Protein 4MAA (pdb70)

Radius of gyration: 20.55 Å; Cα contacts (8 Å, |Δi|>4): 794; chains: 1; bounding box: 56×39×60 Å

Secondary structure (DSSP, 8-state):
-PPPPEEEEEEE---TTHHHHHHH--HHHHHHT-SEETTEEEEEEEEE-TT-HHHHHHHHHHHHHHH---BEEE-SSHHHHHHHHHHHHHHT-B------GGGGTTT--TT--B-S--HHHHHHT--HHHHH-TT--EEEEEEESSHHHHHHHHHHHHHHHHHT-EEEEEEEE-TT----HHHHHHHHHH--SEEEE---HHHHHHHHHHHHHHTGGG--EEESS--THHHHHHHHHHHHBT-EEEES--TT---HHHHHHHHHHHHHTSS---HHHHHHHHHHHHHHHHHHHHT---HHHHHH----EEEETTEEEEE-TTT-BEE--EEEEEEPPTT---TT--EEEEEEE-----GGGTT---

CATH classification: 3.40.50.2300 (+1 more: 3.40.50.2300)

Nearest PDB structures (foldseek):
  4maa-assembly1_A  TM=1.002E+00  e=5.547E-76  Pseudomonas protegens Pf-5
  3td9-assembly1_A-2  TM=8.609E-01  e=3.670E-22  Thermotoga maritima
  3ip9-assembly1_A  TM=8.480E-01  e=4.034E-21  Agrobacterium fabrum str. C58
  9jti-assembly1_A  TM=8.297E-01  e=1.672E-17  Escherichia coli
  3lop-assembly1_A  TM=7.868E-01  e=7.292E-16  Ralstonia pseudosolanacearum GMI1000

InterPro domains:
  IPR028081 Leucine-binding protein domain [PF13458] (37-367)
  IPR028082 Periplasmic binding protein-like I [SSF53822] (38-397)
  IPR051010 Branched-chain amino acid transport protein [PTHR30483] (2-365)

Foldseek 3Di:
DADAEDEAEEEFEQAPCVVLRVQLCLLVLLQVVPCDALRHGYHYDYQYCNLPLVSLLVSLVCCCVPVVDAHYEEHDEPSNVLSVQVVNLVVLGAYYAYADLCCLFQSDGLRYAYEFHHLLWLLVQLVVVCVVCVPFQEEEEEFEPDDRRVSNVVNNVVVCVVPVGDHQYYHYDHPPDQDCPVVLVVVVVSQGPEYEYSDEDPNVLSVLLVCVVVPVVVSAYEDSEYQAQVSLLVNDLSSFARHKYKYRADLPADEVVSVVQQVSCCVPPVDTRTNSSQRSSVRSNLQSVLCNVQVDNRSSSSSQSAQDWDQGRQYIWTQHRLRNYIFGKMFMWGFHHPVPDDSRPGIGTDGIDGDDDDSVPRNGGD

Sequence (366 aa):
FAAEPFTFYGLKSSGAFASYGKFADGSRLAVEQYPTLLGRPLHYKVIDTEGNAGKAVRRVQEAIAQDGARFFQGCTLSSSALAVAKEVGKVGGVFTPVGADEITGKDCNASTFRWSVPTYGAIRETVPLIKLLPEAKRWYTITPQYVFGEALLEGAKQVCAEHGIEHIGNSYHSLQEQEFSGYLTNAIAARPDVLVLLNFGSQSSNALRRQAVNFGIKERKVLLVWSAGLDQFQELGSDVLEGVYLGAQYWHQVDTPLNRELVKLTQAKYGINPTYPLAADYIGSKIILDTIAATGSFDGATVAKAQGLTYQGPTGEESIRAGDHQVIKDYYLLVGKAAATRDKDDLAEVLSAGRSFPDVSATGCAL

Organism: Pseudomonas fluorescens (strain ATCC BAA-477 / NRRL B-23932 / Pf-5) (NCBI:txid220664)

Structure (mmCIF, N/CA/C/O backbone):
data_4MAA
#
_entry.id   4MAA
#
_cell.length_a   55.236
_cell.length_b   65.031
_cell.length_c   59.962
_cell.angle_alpha   90.00
_cell.angle_beta   109.89
_cell.angle_gamma   90.00
#
_symmetry.space_group_name_H-M   'P 1 21 1'
#
loop_
_entity.id
_entity.type
_entity.pdbx_description
1 polymer 'Putative branched-chain amino acid ABC transporter, periplasmic amino acid-binding protein'
2 non-polymer 'CHLORIDE ION'
3 non-polymer GLYCEROL
4 water water
#
loop_
_atom_site.group_PDB
_atom_site.id
_atom_site.type_symbol
_atom_site.label_atom_id
_atom_site.label_alt_id
_atom_site.label_comp_id
_atom_site.label_asym_id
_atom_site.label_entity_id
_atom_site.label_seq_id
_atom_site.pdbx_PDB_ins_code
_atom_site.Cartn_x
_atom_site.Cartn_y
_atom_site.Cartn_z
_atom_site.occupancy
_atom_site.B_iso_or_equiv
_atom_site.auth_seq_id
_atom_site.auth_comp_id
_atom_site.auth_asym_id
_atom_site.auth_atom_id
_atom_site.pdbx_PDB_model_num
ATOM 1 N N . PHE A 1 30 ? 44.893 34.589 49.868 1.00 55.05 27 PHE A N 1
ATOM 2 C CA . PHE A 1 30 ? 45.172 34.170 48.496 1.00 56.07 27 PHE A CA 1
ATOM 3 C C . PHE A 1 30 ? 44.210 33.094 47.974 1.00 50.50 27 PHE A C 1
ATOM 4 O O . PHE A 1 30 ? 44.028 32.042 48.589 1.00 53.53 27 PHE A O 1
ATOM 12 N N . ALA A 1 31 ? 43.602 33.368 46.826 1.00 45.98 28 ALA A N 1
ATOM 13 C CA . ALA A 1 31 ? 42.574 32.496 46.284 1.00 44.27 28 ALA A CA 1
ATOM 14 C C . ALA A 1 31 ? 43.148 31.263 45.579 1.00 38.63 28 ALA A C 1
ATOM 15 O O . ALA A 1 31 ? 44.337 31.210 45.243 1.00 38.51 28 ALA A O 1
ATOM 17 N N . ALA A 1 32 ? 42.291 30.272 45.366 1.00 35.77 29 ALA A N 1
ATOM 18 C CA . ALA A 1 32 ? 42.673 29.076 44.631 1.00 34.46 29 ALA A CA 1
ATOM 19 C C . ALA A 1 32 ? 42.864 29.414 43.153 1.00 32.86 29 ALA A C 1
ATOM 20 O O . ALA A 1 32 ? 42.421 30.468 42.688 1.00 31.13 29 ALA A O 1
ATOM 22 N N . GLU A 1 33 ? 43.525 28.528 42.417 1.00 32.35 30 GLU A N 1
ATOM 23 C CA . GLU A 1 33 ? 43.719 28.737 40.989 1.00 33.44 30 GLU A CA 1
ATOM 24 C C . GLU A 1 33 ? 42.392 28.524 40.269 1.00 29.92 30 GLU A C 1
ATOM 25 O O . GLU A 1 33 ? 41.700 27.538 40.520 1.00 29.23 30 GLU A O 1
ATOM 31 N N . PRO A 1 34 ? 42.021 29.450 39.372 1.00 32.07 31 PRO A N 1
ATOM 32 C CA . PRO A 1 34 ? 40.739 29.232 38.698 1.00 27.96 31 PRO A CA 1
ATOM 33 C C . PRO A 1 34 ? 40.827 28.040 37.755 1.00 26.82 31 PRO A C 1
ATOM 34 O O . PRO A 1 34 ? 41.909 27.675 37.285 1.00 25.08 31 PRO A O 1
ATOM 38 N N . PHE A 1 35 ? 39.691 27.404 37.518 1.00 25.76 32 PHE A N 1
ATOM 39 C CA . PHE A 1 35 ? 39.600 26.408 36.471 1.00 24.95 32 PHE A CA 1
ATOM 40 C C . PHE A 1 35 ? 38.708 27.019 35.398 1.00 25.74 32 PHE A C 1
ATOM 41 O O . PHE A 1 35 ? 37.708 27.672 35.721 1.00 22.83 32 PHE A O 1
ATOM 49 N N . THR A 1 36 ? 39.068 26.834 34.129 1.00 24.49 33 THR A N 1
ATOM 50 C CA . THR A 1 36 ? 38.310 27.447 33.038 1.00 21.84 33 THR A CA 1
ATOM 51 C C . THR A 1 36 ? 37.635 26.403 32.145 1.00 22.34 33 THR A C 1
ATOM 52 O O . THR A 1 36 ? 38.263 25.428 31.729 1.00 20.69 33 THR A O 1
ATOM 56 N N . PHE A 1 37 ? 36.354 26.620 31.863 1.00 21.28 34 PHE A N 1
ATOM 57 C CA . PHE A 1 37 ? 35.589 25.779 30.952 1.00 20.51 34 PHE A CA 1
ATOM 58 C C . PHE A 1 37 ? 35.434 26.552 29.648 1.00 19.95 34 PHE A C 1
ATOM 59 O O . PHE A 1 37 ? 35.133 27.745 29.668 1.00 20.50 34 PHE A O 1
ATOM 67 N N . TYR A 1 38 ? 35.643 25.894 28.513 1.00 18.13 35 TYR A N 1
ATOM 68 C CA . TYR A 1 38 ? 35.647 26.616 27.243 1.00 20.28 35 TYR A CA 1
ATOM 69 C C . TYR A 1 38 ? 34.445 26.314 26.368 1.00 20.88 35 TYR A C 1
ATOM 70 O O . TYR A 1 38 ? 34.225 25.170 25.974 1.00 19.92 35 TYR A O 1
ATOM 79 N N . GLY A 1 39 ? 33.678 27.351 26.042 1.00 23.23 36 GLY A N 1
ATOM 80 C CA . GLY A 1 39 ? 32.587 27.199 25.095 1.00 19.10 36 GLY A CA 1
ATOM 81 C C . GLY A 1 39 ? 33.026 27.586 23.693 1.00 20.87 36 GLY A C 1
ATOM 82 O O . GLY A 1 39 ? 33.520 28.694 23.472 1.00 23.23 36 GLY A O 1
ATOM 83 N N . LEU A 1 40 ? 32.858 26.667 22.747 1.00 19.60 37 LEU A N 1
ATOM 84 C CA . LEU A 1 40 ? 33.173 26.919 21.349 1.00 20.40 37 LEU A CA 1
ATOM 85 C C . LEU A 1 40 ? 31.882 27.298 20.651 1.00 22.05 37 LEU A C 1
ATOM 86 O O . LEU A 1 40 ? 31.049 26.441 20.390 1.00 23.55 37 LEU A O 1
ATOM 91 N N . LYS A 1 41 ? 31.714 28.578 20.341 1.00 22.50 38 LYS A N 1
ATOM 92 C CA . LYS A 1 41 ? 30.431 29.057 19.839 1.00 20.62 38 LYS A CA 1
ATOM 93 C C . LYS A 1 41 ? 30.648 29.885 18.588 1.00 22.72 38 LYS A C 1
ATOM 94 O O . LYS A 1 41 ? 31.615 30.640 18.497 1.00 21.24 38 LYS A O 1
ATOM 100 N N . SER A 1 42 ? 29.742 29.763 17.627 1.00 22.98 39 SER A N 1
ATOM 101 C CA . SER A 1 42 ? 29.805 30.618 16.452 1.00 23.31 39 SER A CA 1
ATOM 102 C C . SER A 1 42 ? 29.168 31.974 16.776 1.00 24.47 39 SER A C 1
ATOM 103 O O . SER A 1 42 ? 28.012 32.226 16.429 1.00 24.90 39 SER A O 1
ATOM 114 N N . SER A 1 44 ? 30.131 35.033 15.762 1.00 28.22 41 SER A N 1
ATOM 115 C CA . SER A 1 44 ? 30.068 35.941 14.619 1.00 29.74 41 SER A CA 1
ATOM 116 C C . SER A 1 44 ? 29.916 35.161 13.321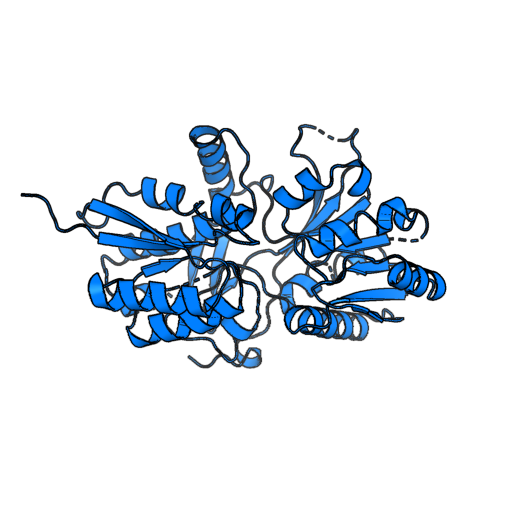 1.00 28.66 41 SER A C 1
ATOM 117 O O . SER A 1 44 ? 30.151 33.950 13.287 1.00 28.42 41 SER A O 1
ATOM 120 N N . GLY A 1 45 ? 29.513 35.843 12.252 1.00 28.79 42 GLY A N 1
ATOM 121 C CA . GLY A 1 45 ? 29.355 35.196 10.961 1.00 27.39 42 GLY A CA 1
ATOM 122 C C . GLY A 1 45 ? 27.922 34.770 10.707 1.00 30.08 42 GLY A C 1
ATOM 123 O O . GLY A 1 45 ? 27.003 35.258 11.360 1.00 29.89 42 GLY A O 1
ATOM 124 N N . ALA A 1 46 ? 27.735 33.826 9.790 1.00 27.07 43 ALA A N 1
ATOM 125 C CA . ALA A 1 46 ? 26.402 33.437 9.342 1.00 31.52 43 ALA A CA 1
ATOM 126 C C . ALA A 1 46 ? 25.602 32.694 10.408 1.00 33.71 43 ALA A C 1
ATOM 127 O O . ALA A 1 46 ? 24.382 32.572 10.301 1.00 30.54 43 ALA A O 1
ATOM 129 N N . PHE A 1 47 ? 26.282 32.185 11.430 1.00 30.71 44 PHE A N 1
ATOM 130 C CA . PHE A 1 47 ? 25.591 31.389 12.438 1.00 29.03 44 PHE A CA 1
ATOM 131 C C . PHE A 1 47 ? 25.588 32.077 13.786 1.00 28.05 44 PHE A C 1
ATOM 132 O O . PHE A 1 47 ? 25.550 31.420 14.832 1.00 26.79 44 PHE A O 1
ATOM 140 N N . ALA A 1 48 ? 25.614 33.408 13.755 1.00 27.04 45 ALA A N 1
ATOM 141 C CA . ALA A 1 48 ? 25.687 34.196 14.980 1.00 27.78 45 ALA A CA 1
ATOM 142 C C . ALA A 1 48 ? 24.499 33.938 15.912 1.00 27.08 45 ALA A C 1
ATOM 143 O O . ALA A 1 48 ? 24.652 33.963 17.135 1.00 26.65 45 ALA A O 1
ATOM 145 N N . SER A 1 49 ? 23.317 33.715 15.338 1.00 27.43 46 SER A N 1
ATOM 146 C CA . SER A 1 49 ? 22.115 33.499 16.143 1.00 30.40 46 SER A CA 1
ATOM 147 C C . SER A 1 49 ? 22.179 32.176 16.886 1.00 23.91 46 SER A C 1
ATOM 148 O O . SER A 1 49 ? 21.846 32.122 18.066 1.00 24.95 46 SER A O 1
ATOM 151 N N . TYR A 1 50 ? 22.600 31.115 16.199 1.00 26.54 47 TYR A N 1
ATOM 152 C CA . TYR A 1 50 ? 22.862 29.838 16.867 1.00 24.46 47 TYR A CA 1
ATOM 153 C C . TYR A 1 50 ? 23.842 30.033 18.030 1.00 23.59 47 TYR A C 1
ATOM 154 O O . TYR A 1 50 ? 23.574 29.605 19.158 1.00 22.50 47 TYR A O 1
ATOM 163 N N . GLY A 1 51 ? 24.970 30.681 17.754 1.00 23.86 48 GLY A N 1
ATOM 164 C CA . GLY A 1 51 ? 26.025 30.841 18.741 1.00 21.99 48 GLY A CA 1
ATOM 165 C C . GLY A 1 51 ? 25.584 31.600 19.972 1.00 23.93 48 GLY A C 1
ATOM 166 O O . GLY A 1 51 ? 26.025 31.318 21.095 1.00 23.78 48 GLY A O 1
ATOM 167 N N . LYS A 1 52 ? 24.718 32.581 19.758 1.00 23.04 49 LYS A N 1
ATOM 168 C CA . LYS A 1 52 ? 24.210 33.407 20.847 1.00 24.00 49 LYS A CA 1
ATOM 169 C C . LYS A 1 52 ? 23.460 32.546 21.854 1.00 22.74 49 LYS A C 1
ATOM 170 O O . LYS A 1 52 ? 23.684 32.642 23.062 1.00 20.89 49 LYS A O 1
ATOM 176 N N . PHE A 1 53 ? 22.583 31.683 21.348 1.00 23.96 50 PHE A N 1
ATOM 177 C CA . PHE A 1 53 ? 21.772 30.838 22.220 1.00 22.58 50 PHE A CA 1
ATOM 178 C C . PHE A 1 53 ? 22.542 29.644 22.786 1.00 21.48 50 PHE A C 1
ATOM 179 O O . PHE A 1 53 ? 22.307 29.246 23.920 1.00 19.74 50 PHE A O 1
ATOM 187 N N . ALA A 1 54 ? 23.449 29.071 21.999 1.00 19.41 51 ALA A N 1
ATOM 188 C CA . ALA A 1 54 ? 24.333 28.021 22.510 1.00 21.64 51 ALA A CA 1
ATOM 189 C C . ALA A 1 54 ? 25.169 28.564 23.663 1.00 23.22 51 ALA A C 1
ATOM 190 O O . ALA A 1 54 ? 25.331 27.913 24.694 1.00 21.63 51 ALA A O 1
ATOM 192 N N . ASP A 1 55 ? 25.705 29.766 23.478 1.00 22.09 52 ASP A N 1
ATOM 193 C CA . ASP A 1 55 ? 26.462 30.441 24.526 1.00 22.57 52 ASP A CA 1
ATOM 194 C C . ASP A 1 55 ? 25.602 30.639 25.778 1.00 23.98 52 ASP A C 1
ATOM 195 O O . ASP A 1 55 ? 26.060 30.404 26.893 1.00 22.15 52 ASP A O 1
ATOM 208 N N . GLY A 1 57 ? 23.199 28.803 26.746 1.00 21.10 54 GLY A N 1
ATOM 209 C CA . GLY A 1 57 ? 23.089 27.475 27.336 1.00 21.82 54 GLY A CA 1
ATOM 210 C C . GLY A 1 57 ? 24.275 27.086 28.214 1.00 22.63 54 GLY A C 1
ATOM 211 O O . GLY A 1 57 ? 24.090 26.653 29.359 1.00 20.07 54 GLY A O 1
ATOM 212 N N . SER A 1 58 ? 25.493 27.222 27.694 1.00 20.11 55 SER A N 1
ATOM 213 C CA . SER A 1 58 ? 26.681 26.921 28.503 1.00 22.05 55 SER A CA 1
ATOM 214 C C . SER A 1 58 ? 26.765 27.813 29.732 1.00 23.28 55 SER A C 1
ATOM 215 O O . SER A 1 58 ? 27.143 27.348 30.820 1.00 23.58 55 SER A O 1
ATOM 218 N N . ARG A 1 59 ? 26.438 29.094 29.567 1.00 22.55 56 ARG A N 1
ATOM 219 C CA . ARG A 1 59 ? 26.544 30.037 30.683 1.00 23.37 56 ARG A CA 1
ATOM 220 C C . ARG A 1 59 ? 25.652 29.640 31.856 1.00 23.16 56 ARG A C 1
ATOM 221 O O . ARG A 1 59 ? 26.067 29.737 33.013 1.00 22.24 56 ARG A O 1
ATOM 229 N N . LEU A 1 60 ? 24.435 29.183 31.557 1.00 21.37 57 LEU A N 1
ATOM 230 C CA . LEU A 1 60 ? 23.514 28.710 32.594 1.00 23.03 57 LEU A CA 1
ATOM 231 C C . LEU A 1 60 ? 24.095 27.529 33.361 1.00 22.41 57 LEU A C 1
ATOM 232 O O . LEU A 1 60 ? 23.959 27.445 34.587 1.00 22.71 57 LEU A O 1
ATOM 237 N N . ALA A 1 61 ? 24.726 26.608 32.638 1.00 20.68 58 ALA A N 1
ATOM 238 C CA . ALA A 1 61 ? 25.326 25.436 33.266 1.00 20.67 58 ALA A CA 1
ATOM 239 C C . ALA A 1 61 ? 26.489 25.831 34.168 1.00 20.49 58 ALA A C 1
ATOM 240 O O . ALA A 1 61 ? 26.607 25.351 35.302 1.00 21.10 58 ALA A O 1
ATOM 242 N N . VAL A 1 62 ? 27.364 26.691 33.653 1.00 20.74 59 VAL A N 1
ATOM 243 C CA . VAL A 1 62 ? 28.545 27.118 34.410 1.00 22.15 59 VAL A CA 1
ATOM 244 C C . VAL A 1 62 ? 28.155 27.913 35.664 1.00 23.07 59 VAL A C 1
ATOM 245 O O . VAL A 1 62 ? 28.769 27.764 36.723 1.00 23.07 59 VAL A O 1
ATOM 249 N N . GLU A 1 63 ? 27.121 28.741 35.549 1.00 24.73 60 GLU A N 1
ATOM 250 C CA . GLU A 1 63 ? 26.645 29.549 36.683 1.00 27.05 60 GLU A CA 1
ATOM 251 C C . GLU A 1 63 ? 26.127 28.720 37.861 1.00 26.05 60 GLU A C 1
ATOM 252 O O . GLU A 1 63 ? 26.062 29.210 38.982 1.00 25.18 60 GLU A O 1
ATOM 258 N N . GLN A 1 64 ? 25.745 27.471 37.614 1.00 26.44 61 GLN A N 1
ATOM 259 C CA . GLN A 1 64 ? 25.316 26.592 38.702 1.00 26.21 61 GLN A CA 1
ATOM 260 C C . GLN A 1 64 ? 26.493 26.072 39.541 1.00 26.76 61 GLN A C 1
ATOM 261 O O . GLN A 1 64 ? 26.296 25.475 40.598 1.00 27.05 61 GLN A O 1
ATOM 267 N N . TYR A 1 65 ? 27.714 26.302 39.068 1.00 24.93 62 TYR A N 1
ATOM 268 C CA . TYR A 1 65 ? 28.916 25.969 39.837 1.00 24.33 62 TYR A CA 1
ATOM 269 C C . TYR A 1 65 ? 29.764 27.222 40.050 1.00 26.02 62 TYR A C 1
ATOM 270 O O . TYR A 1 65 ? 30.684 27.484 39.265 1.00 24.55 62 TYR A O 1
ATOM 279 N N . PRO A 1 66 ? 29.451 28.011 41.096 1.00 25.47 63 PRO A N 1
ATOM 280 C CA . PRO A 1 66 ? 30.303 29.165 41.414 1.00 28.98 63 PRO A CA 1
ATOM 281 C C . PRO A 1 66 ? 31.739 28.684 41.623 1.00 27.10 63 PRO A C 1
ATOM 282 O O . PRO A 1 66 ? 32.690 29.349 41.193 1.00 23.33 63 PRO A O 1
ATOM 286 N N . THR A 1 67 ? 31.887 27.527 42.272 1.00 25.04 64 THR A N 1
ATOM 287 C CA . THR A 1 67 ? 33.178 26.856 42.360 1.00 24.22 64 THR A CA 1
ATOM 288 C C . THR A 1 67 ? 33.031 25.395 41.956 1.00 25.41 64 THR A C 1
ATOM 289 O O . THR A 1 67 ? 31.928 24.844 41.964 1.00 26.13 64 THR A O 1
ATOM 293 N N . LEU A 1 68 ? 34.147 24.766 41.613 1.00 23.02 65 LEU A N 1
ATOM 294 C CA . LEU A 1 68 ? 34.141 23.372 41.204 1.00 24.72 65 LEU A CA 1
ATOM 295 C C . LEU A 1 68 ? 35.351 22.718 41.843 1.00 22.37 65 LEU A C 1
ATOM 296 O O . LEU A 1 68 ? 36.483 23.159 41.630 1.00 22.87 65 LEU A O 1
ATOM 301 N N . LEU A 1 69 ? 35.102 21.685 42.647 1.00 23.52 66 LEU A N 1
ATOM 302 C CA . LEU A 1 69 ? 36.145 21.083 43.479 1.00 23.61 66 LEU A CA 1
ATOM 303 C C . LEU A 1 69 ? 36.980 22.153 44.201 1.00 23.49 66 LEU A C 1
ATOM 304 O O . LEU A 1 69 ? 38.210 22.067 44.259 1.00 23.89 66 LEU A O 1
ATOM 309 N N . GLY A 1 70 ? 36.304 23.170 44.731 1.00 23.78 67 GLY A N 1
ATOM 310 C CA . GLY A 1 70 ? 36.955 24.183 45.544 1.00 23.24 67 GLY A CA 1
ATOM 311 C C . GLY A 1 70 ? 37.612 25.313 44.770 1.00 24.70 67 GLY A C 1
ATOM 312 O O . GLY A 1 70 ? 38.086 26.275 45.366 1.00 27.71 67 GLY A O 1
ATOM 313 N N . ARG A 1 71 ? 37.647 25.204 43.444 1.00 24.18 68 ARG A N 1
ATOM 314 C CA . ARG A 1 71 ? 38.301 26.220 42.627 1.00 22.98 68 ARG A CA 1
ATOM 315 C C . ARG A 1 71 ? 37.268 27.089 41.929 1.00 24.19 68 ARG A C 1
ATOM 316 O O . ARG A 1 71 ? 36.245 26.579 41.466 1.00 26.07 68 ARG A O 1
ATOM 324 N N . PRO A 1 72 ? 37.525 28.405 41.851 1.00 25.56 69 PRO A N 1
ATOM 325 C CA . PRO A 1 72 ? 36.587 29.291 41.153 1.00 25.81 69 PRO A CA 1
ATOM 326 C C . PRO A 1 72 ? 36.459 28.820 39.707 1.00 26.40 69 PRO A C 1
ATOM 327 O O . PRO A 1 72 ? 37.482 28.512 39.074 1.00 26.37 69 PRO A O 1
ATOM 331 N N . LEU A 1 73 ? 35.232 28.731 39.203 1.00 24.55 70 LEU A N 1
ATOM 332 C CA . LEU A 1 73 ? 35.001 28.235 37.850 1.00 25.68 70 LEU A CA 1
ATOM 333 C C . LEU A 1 73 ? 34.801 29.407 36.898 1.00 24.88 70 LEU A C 1
ATOM 334 O O . LEU A 1 73 ? 33.879 30.203 37.069 1.00 24.69 70 LEU A O 1
ATOM 339 N N . HIS A 1 74 ? 35.674 29.519 35.903 1.00 23.59 71 HIS A N 1
ATOM 340 C CA . HIS A 1 74 ? 35.539 30.576 34.910 1.00 23.83 71 HIS A CA 1
ATOM 341 C C . HIS A 1 74 ? 35.031 30.008 33.591 1.00 25.58 71 HIS A C 1
ATOM 342 O O . HIS A 1 74 ? 35.303 28.859 33.251 1.00 23.83 71 HIS A O 1
ATOM 349 N N . TYR A 1 75 ? 34.282 30.814 32.854 1.00 23.05 72 TYR A N 1
ATOM 350 C CA . TYR A 1 75 ? 33.834 30.416 31.533 1.00 25.80 72 TYR A CA 1
ATOM 351 C C . TYR A 1 75 ? 34.522 31.327 30.520 1.00 26.41 72 TYR A C 1
ATOM 352 O O . TYR A 1 75 ? 34.603 32.530 30.727 1.00 25.36 72 TYR A O 1
ATOM 361 N N . LYS A 1 76 ? 35.045 30.755 29.442 1.00 23.69 73 LYS A N 1
ATOM 362 C CA . LYS A 1 76 ? 35.662 31.560 28.393 1.00 25.48 73 LYS A CA 1
ATOM 363 C C . LYS A 1 76 ? 35.026 31.156 27.081 1.00 27.13 73 LYS A C 1
ATOM 364 O O . LYS A 1 76 ? 35.024 29.969 26.728 1.00 24.45 73 LYS A O 1
ATOM 370 N N . VAL A 1 77 ? 34.467 32.128 26.366 1.00 23.45 74 VAL A N 1
ATOM 371 C CA . VAL A 1 77 ? 33.892 31.853 25.051 1.00 23.64 74 VAL A CA 1
ATOM 372 C C . VAL A 1 77 ? 34.966 31.928 23.980 1.00 25.76 74 VAL A C 1
ATOM 373 O O . VAL A 1 77 ? 35.757 32.875 23.939 1.00 26.17 74 VAL A O 1
ATOM 377 N N . ILE A 1 78 ? 35.000 30.917 23.125 1.00 22.73 75 ILE A N 1
ATOM 378 C CA . ILE A 1 78 ? 35.842 30.947 21.947 1.00 24.02 75 ILE A CA 1
ATOM 379 C C . ILE A 1 78 ? 34.949 31.122 20.719 1.00 25.94 75 ILE A C 1
ATOM 380 O O . ILE A 1 78 ? 33.992 30.361 20.526 1.00 24.33 75 ILE A O 1
ATOM 385 N N . ASP A 1 79 ? 35.239 32.128 19.898 1.00 21.08 76 ASP A N 1
ATOM 386 C CA . ASP A 1 79 ? 34.429 32.371 18.700 1.00 22.27 76 ASP A CA 1
ATOM 387 C C . ASP A 1 79 ? 34.973 31.530 17.534 1.00 25.71 76 ASP A C 1
ATOM 388 O O . ASP A 1 79 ? 36.078 31.764 17.044 1.00 23.85 76 ASP A O 1
ATOM 393 N N . THR A 1 80 ? 34.211 30.527 17.103 1.00 22.40 77 THR A N 1
ATOM 394 C CA . THR A 1 80 ? 34.632 29.703 15.978 1.00 24.14 77 THR A CA 1
ATOM 395 C C . THR A 1 80 ? 34.372 30.412 14.645 1.00 27.09 77 THR A C 1
ATOM 396 O O . THR A 1 80 ? 34.900 30.004 13.603 1.00 25.99 77 THR A O 1
ATOM 400 N N . GLU A 1 81 ? 33.538 31.450 14.683 1.00 26.40 78 GLU A N 1
ATOM 401 C CA . GLU A 1 81 ? 33.115 32.168 13.475 1.00 29.29 78 GLU A CA 1
ATOM 402 C C . GLU A 1 81 ? 32.442 31.249 12.461 1.00 29.60 78 GLU A C 1
ATOM 403 O O . GLU A 1 81 ? 32.347 31.586 11.279 1.00 28.52 78 GLU A O 1
ATOM 409 N N . GLY A 1 82 ? 31.972 30.090 12.922 1.00 27.51 79 GLY A N 1
ATOM 410 C CA . GLY A 1 82 ? 31.428 29.090 12.025 1.00 25.31 79 GLY A CA 1
ATOM 411 C C . GLY A 1 82 ? 32.426 28.685 10.956 1.00 28.24 79 GLY A C 1
ATOM 412 O O . GLY A 1 82 ? 32.068 28.521 9.791 1.00 29.09 79 GLY A O 1
ATOM 413 N N . ASN A 1 83 ? 33.686 28.518 11.350 1.00 27.67 80 ASN A N 1
ATOM 414 C CA . ASN A 1 83 ? 34.746 28.197 10.401 1.00 26.95 80 ASN A CA 1
ATOM 415 C C . ASN A 1 83 ? 35.755 27.222 11.012 1.00 27.10 80 ASN A C 1
ATOM 416 O O . ASN A 1 83 ? 36.337 27.512 12.055 1.00 25.39 80 ASN A O 1
ATOM 421 N N . ALA A 1 84 ? 35.955 26.072 10.3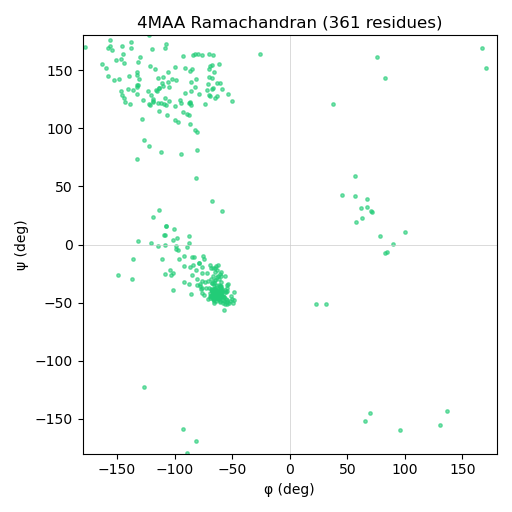70 1.00 24.84 81 ALA A N 1
ATOM 422 C CA . ALA A 1 84 ? 36.760 25.003 10.953 1.00 29.01 81 ALA A CA 1
ATOM 423 C C . ALA A 1 84 ? 38.188 25.458 11.252 1.00 26.93 81 ALA A C 1
ATOM 424 O O . ALA A 1 84 ? 38.767 25.093 12.277 1.00 28.29 81 ALA A O 1
ATOM 426 N N . GLY A 1 85 ? 38.747 26.272 10.362 1.00 26.95 82 GLY A N 1
ATOM 427 C CA . GLY A 1 85 ? 40.113 26.734 10.526 1.00 25.27 82 GLY A CA 1
ATOM 428 C C . GLY A 1 85 ? 40.243 27.646 11.724 1.00 27.91 82 GLY A C 1
ATOM 429 O O . GLY A 1 85 ? 41.170 27.500 12.525 1.00 26.77 82 GLY A O 1
ATOM 430 N N . LYS A 1 86 ? 39.311 28.583 11.859 1.00 25.16 83 LYS A N 1
ATOM 431 C CA . LYS A 1 86 ? 39.304 29.476 13.015 1.00 27.14 83 LYS A CA 1
ATOM 432 C C . LYS A 1 86 ? 39.104 28.697 14.312 1.00 25.78 83 LYS A C 1
ATOM 433 O O . LYS A 1 86 ? 39.789 28.956 15.305 1.00 25.63 83 LYS A O 1
ATOM 439 N N . ALA A 1 87 ? 38.165 27.752 14.300 1.00 22.30 84 ALA A N 1
ATOM 440 C CA . ALA A 1 87 ? 37.910 26.921 15.478 1.00 25.11 84 ALA A CA 1
ATOM 441 C C . ALA A 1 87 ? 39.204 26.246 15.949 1.00 25.35 84 ALA A C 1
ATOM 442 O O . ALA A 1 87 ? 39.564 26.302 17.134 1.00 23.27 84 ALA A O 1
ATOM 444 N N . VAL A 1 88 ? 39.909 25.623 15.011 1.00 24.07 85 VAL A N 1
ATOM 445 C CA . VAL A 1 88 ? 41.126 24.896 15.345 1.00 25.21 85 VAL A CA 1
ATOM 446 C C . VAL A 1 88 ? 42.198 25.806 15.930 1.00 23.65 85 VAL A C 1
ATOM 447 O O . VAL A 1 88 ? 42.836 25.458 16.928 1.00 23.77 85 VAL A O 1
ATOM 451 N N . ARG A 1 89 ? 42.400 26.971 15.318 1.00 23.33 86 ARG A N 1
ATOM 452 C CA . ARG A 1 89 ? 43.443 27.872 15.781 1.00 23.07 86 ARG A CA 1
ATOM 453 C C . ARG A 1 89 ? 43.133 28.409 17.166 1.00 24.78 86 ARG A C 1
ATOM 454 O O . ARG A 1 89 ? 44.019 28.507 18.008 1.00 21.95 86 ARG A O 1
ATOM 462 N N . ARG A 1 90 ? 41.877 28.750 17.420 1.00 21.56 87 ARG A N 1
ATOM 463 C CA . ARG A 1 90 ? 41.530 29.291 18.733 1.00 22.72 87 ARG A CA 1
ATOM 464 C C . ARG A 1 90 ? 41.650 28.218 19.806 1.00 21.69 87 ARG A C 1
ATOM 465 O O . ARG A 1 90 ? 42.086 28.499 20.920 1.00 22.72 87 ARG A O 1
ATOM 473 N N . VAL A 1 91 ? 41.255 26.990 19.477 1.00 20.57 88 VAL A N 1
ATOM 474 C CA . VAL A 1 91 ? 41.388 25.876 20.416 1.00 21.44 88 VAL A CA 1
ATOM 475 C C . VAL A 1 91 ? 42.864 25.587 20.692 1.00 21.03 88 VAL A C 1
ATOM 476 O O . VAL A 1 91 ? 43.269 25.371 21.840 1.00 21.29 88 VAL A O 1
ATOM 480 N N . GLN A 1 92 ? 43.670 25.598 19.634 1.00 20.12 89 GLN A N 1
ATOM 481 C CA . GLN A 1 92 ? 45.106 25.359 19.768 1.00 23.47 89 GLN A CA 1
ATOM 482 C C . GLN A 1 92 ? 45.772 26.406 20.665 1.00 21.44 89 GLN A C 1
ATOM 483 O O . GLN A 1 92 ? 46.617 26.069 21.507 1.00 22.24 89 GLN A O 1
ATOM 489 N N . GLU A 1 93 ? 45.398 27.672 20.486 1.00 21.01 90 GLU A N 1
ATOM 490 C CA . GLU A 1 93 ? 45.910 28.749 21.336 1.00 22.94 90 GLU A CA 1
ATOM 491 C C . GLU A 1 93 ? 45.526 28.564 22.806 1.00 22.25 90 GLU A C 1
ATOM 492 O O . GLU A 1 93 ? 46.339 28.782 23.703 1.00 23.30 90 GLU A O 1
ATOM 498 N N . ALA A 1 94 ? 44.278 28.184 23.055 1.00 21.54 91 ALA A N 1
ATOM 499 C CA . ALA A 1 94 ? 43.816 27.995 24.430 1.00 22.57 91 ALA A CA 1
ATOM 500 C C . ALA A 1 94 ? 44.529 26.803 25.074 1.00 22.77 91 ALA A C 1
ATOM 501 O O . ALA A 1 94 ? 44.898 26.836 26.255 1.00 22.04 91 ALA A O 1
ATOM 503 N N . ILE A 1 95 ? 44.722 25.742 24.301 1.00 20.44 92 ILE A N 1
ATOM 504 C CA . ILE A 1 95 ? 45.469 24.592 24.804 1.00 21.26 92 ILE A CA 1
ATOM 505 C C . ILE A 1 95 ? 46.894 25.005 25.167 1.00 22.99 92 ILE A C 1
ATOM 506 O O . ILE A 1 95 ? 47.373 24.717 26.261 1.00 23.78 92 ILE A O 1
ATOM 511 N N . ALA A 1 96 ? 47.564 25.703 24.257 1.00 23.77 93 ALA A N 1
ATOM 512 C CA . ALA A 1 96 ? 48.991 25.992 24.425 1.00 25.72 93 ALA A CA 1
ATOM 513 C C . ALA A 1 96 ? 49.246 27.066 25.473 1.00 24.98 93 ALA A C 1
ATOM 514 O O . ALA A 1 96 ? 50.155 26.946 26.302 1.00 24.64 93 ALA A O 1
ATOM 516 N N . GLN A 1 97 ? 48.442 28.120 25.434 1.00 24.51 94 GLN A N 1
ATOM 517 C CA . GLN A 1 97 ? 48.699 29.295 26.259 1.00 26.58 94 GLN A CA 1
ATOM 518 C C . GLN A 1 97 ? 48.075 29.185 27.640 1.00 29.67 94 GLN A C 1
ATOM 519 O O . GLN A 1 97 ? 48.635 29.682 28.616 1.00 27.88 94 GLN A O 1
ATOM 525 N N . ASP A 1 98 ? 46.916 28.536 27.728 1.00 26.91 95 ASP A N 1
ATOM 526 C CA . ASP A 1 98 ? 46.147 28.570 28.969 1.00 26.24 95 ASP A CA 1
ATOM 527 C C . ASP A 1 98 ? 45.923 27.178 29.566 1.00 24.77 95 ASP A C 1
ATOM 528 O O . ASP A 1 98 ? 45.268 27.043 30.598 1.00 25.80 95 ASP A O 1
ATOM 533 N N . GLY A 1 99 ? 46.455 26.145 28.921 1.00 23.09 96 GLY A N 1
ATOM 534 C CA . GLY A 1 99 ? 46.280 24.790 29.413 1.00 25.58 96 GLY A CA 1
ATOM 535 C C . GLY A 1 99 ? 44.845 24.275 29.336 1.00 24.91 96 GLY A C 1
ATOM 536 O O . GLY A 1 99 ? 44.418 23.466 30.169 1.00 22.45 96 GLY A O 1
ATOM 537 N N . ALA A 1 100 ? 44.111 24.729 28.322 1.00 21.37 97 ALA A N 1
ATOM 538 C CA . ALA A 1 100 ? 42.707 24.358 28.126 1.00 22.12 97 ALA A CA 1
ATOM 539 C C . ALA A 1 100 ? 42.522 22.855 27.923 1.00 20.49 97 ALA A C 1
ATOM 540 O O . ALA A 1 100 ? 43.313 22.221 27.224 1.00 21.91 97 ALA A O 1
ATOM 542 N N . ARG A 1 101 ? 41.482 22.278 28.524 1.00 21.84 98 ARG A N 1
ATOM 543 C CA . ARG A 1 101 ? 41.242 20.833 28.388 1.00 20.74 98 ARG A CA 1
ATOM 544 C C . ARG A 1 101 ? 39.783 20.454 28.153 1.00 21.10 98 ARG A C 1
ATOM 545 O O . ARG A 1 101 ? 39.502 19.425 27.542 1.00 20.44 98 ARG A O 1
ATOM 553 N N . PHE A 1 102 ? 38.858 21.258 28.666 1.00 20.58 99 PHE A N 1
ATOM 554 C CA . PHE A 1 102 ? 37.443 20.910 28.607 1.00 21.27 99 PHE A CA 1
ATOM 555 C C . PHE A 1 102 ? 36.680 21.894 27.735 1.00 21.43 99 PHE A C 1
ATOM 556 O O . PHE A 1 102 ? 36.686 23.103 28.000 1.00 19.22 99 PHE A O 1
ATOM 564 N N . PHE A 1 103 ? 36.031 21.359 26.699 1.00 19.16 100 PHE A N 1
ATOM 565 C CA . PHE A 1 103 ? 35.411 22.149 25.635 1.00 19.79 100 PHE A CA 1
ATOM 566 C C . PHE A 1 103 ? 33.996 21.663 25.355 1.00 19.40 100 PHE A C 1
ATOM 567 O O . PHE A 1 103 ? 33.710 20.470 25.461 1.00 19.74 100 PHE A O 1
ATOM 575 N N . GLN A 1 104 ? 33.119 22.578 24.961 1.00 19.10 101 GLN A N 1
ATOM 576 C CA . GLN A 1 104 ? 31.771 22.198 24.567 1.00 19.78 101 GLN A CA 1
ATOM 577 C C . GLN A 1 104 ? 31.298 23.141 23.471 1.00 19.55 101 GLN A C 1
ATOM 578 O O . GLN A 1 104 ? 31.445 24.368 23.586 1.00 18.83 101 GLN A O 1
ATOM 584 N N . GLY A 1 105 ? 30.749 22.581 22.395 1.00 20.18 102 GLY A N 1
ATOM 585 C CA . GLY A 1 105 ? 30.157 23.424 21.373 1.00 20.77 102 GLY A CA 1
ATOM 586 C C . GLY A 1 105 ? 30.472 23.052 19.943 1.00 20.91 102 GLY A C 1
ATOM 587 O O . GLY A 1 105 ? 30.579 21.869 19.615 1.00 21.35 102 GLY A O 1
ATOM 588 N N . CYS A 1 106 ? 30.628 24.093 19.118 1.00 24.21 103 CYS A N 1
ATOM 589 C CA . CYS A 1 106 ? 30.670 24.039 17.647 1.00 24.03 103 CYS A CA 1
ATOM 590 C C . CYS A 1 106 ? 29.261 24.015 17.078 1.00 26.82 103 CYS A C 1
ATOM 591 O O . CYS A 1 106 ? 28.349 23.422 17.662 1.00 24.83 103 CYS A O 1
ATOM 594 N N . THR A 1 107 ? 29.087 24.695 15.951 1.00 23.89 104 THR A N 1
ATOM 595 C CA . THR A 1 107 ? 27.813 24.735 15.254 1.00 25.38 104 THR A CA 1
ATOM 596 C C . THR A 1 107 ? 27.884 23.772 14.080 1.00 25.12 104 THR A C 1
ATOM 597 O O . THR A 1 107 ? 26.924 23.061 13.788 1.00 26.50 104 THR A O 1
ATOM 601 N N . LEU A 1 108 ? 29.042 23.736 13.425 1.00 25.10 105 LEU A N 1
ATOM 602 C CA . LEU A 1 108 ? 29.230 22.947 12.201 1.00 26.66 105 LEU A CA 1
ATOM 603 C C . LEU A 1 108 ? 29.979 21.649 12.457 1.00 27.04 105 LEU A C 1
ATOM 604 O O . LEU A 1 108 ? 30.930 21.612 13.246 1.00 23.97 105 LEU A O 1
ATOM 609 N N . SER A 1 109 ? 29.578 20.593 11.755 1.00 24.29 106 SER A N 1
ATOM 610 C CA . SER A 1 109 ? 30.258 19.308 11.862 1.00 27.88 106 SER A CA 1
ATOM 611 C C . SER A 1 109 ? 31.728 19.411 11.445 1.00 28.10 106 SER A C 1
ATOM 612 O O . SER A 1 109 ? 32.589 18.757 12.030 1.00 25.05 106 SER A O 1
ATOM 615 N N . SER A 1 110 ? 32.013 20.237 10.443 1.00 26.99 107 SER A N 1
ATOM 616 C CA . SER A 1 110 ? 33.390 20.404 9.983 1.00 29.25 107 SER A CA 1
ATOM 617 C C . SER A 1 110 ? 34.277 20.944 11.101 1.00 26.30 107 SER A C 1
ATOM 618 O O . SER A 1 110 ? 35.376 20.435 11.338 1.00 25.24 107 SER A O 1
ATOM 621 N N . SER A 1 111 ? 33.793 21.968 11.799 1.00 26.22 108 SER A N 1
ATOM 622 C CA . SER A 1 111 ? 34.524 22.507 12.941 1.00 26.06 108 SER A CA 1
ATOM 623 C C . SER A 1 111 ? 34.724 21.451 14.022 1.00 23.66 108 SER A C 1
ATOM 624 O O . SER A 1 111 ? 35.816 21.321 14.566 1.00 24.14 108 SER A O 1
ATOM 627 N N . ALA A 1 112 ? 33.678 20.687 14.330 1.00 23.67 109 ALA A N 1
ATOM 628 C CA . ALA A 1 112 ? 33.774 19.707 15.416 1.00 22.60 109 ALA A CA 1
ATOM 629 C C . ALA A 1 112 ? 34.735 18.561 15.086 1.00 23.31 109 ALA A C 1
ATOM 630 O O . ALA A 1 112 ? 35.497 18.120 15.949 1.00 22.21 109 ALA A O 1
ATOM 632 N N . LEU A 1 113 ? 34.701 18.079 13.844 1.00 22.24 110 LEU A N 1
ATOM 633 C CA . LEU A 1 113 ? 35.621 17.025 13.422 1.00 24.56 110 LEU A CA 1
ATOM 634 C C . LEU A 1 113 ? 37.075 17.470 13.607 1.00 23.55 110 LEU A C 1
ATOM 635 O O . LEU A 1 113 ? 37.912 16.721 14.117 1.00 24.75 110 LEU A O 1
ATOM 640 N N . ALA A 1 114 ? 37.360 18.703 13.204 1.00 21.53 111 ALA A N 1
ATOM 641 C CA . ALA A 1 114 ? 38.708 19.261 13.299 1.00 24.30 111 ALA A CA 1
ATOM 642 C C . ALA A 1 114 ? 39.099 19.491 14.752 1.00 23.87 111 ALA A C 1
ATOM 643 O O . ALA A 1 114 ? 40.195 19.137 15.176 1.00 23.47 111 ALA A O 1
ATOM 645 N N . VAL A 1 115 ? 38.194 20.088 15.520 1.00 22.40 112 VAL A N 1
ATOM 646 C CA . VAL A 1 115 ? 38.449 20.316 16.937 1.00 21.23 112 VAL A CA 1
ATOM 647 C C . VAL A 1 115 ? 38.651 19.000 17.703 1.00 21.72 112 VAL A C 1
ATOM 648 O O . VAL A 1 115 ? 39.530 18.900 18.574 1.00 21.18 112 VAL A O 1
ATOM 652 N N . ALA A 1 116 ? 37.860 17.984 17.362 1.00 22.38 113 ALA A N 1
ATOM 653 C CA . ALA A 1 116 ? 37.978 16.682 18.023 1.00 24.26 113 ALA A CA 1
ATOM 654 C C . ALA A 1 116 ? 39.397 16.119 17.970 1.00 24.19 113 ALA A C 1
ATOM 655 O O . ALA A 1 116 ? 39.879 15.547 18.955 1.00 23.94 113 ALA A O 1
ATOM 657 N N . LYS A 1 117 ? 40.077 16.288 16.836 1.00 25.49 114 LYS A N 1
ATOM 658 C CA . LYS A 1 117 ? 41.459 15.819 16.733 1.00 26.82 114 LYS A CA 1
ATOM 659 C C . LYS A 1 117 ? 42.385 16.555 17.695 1.00 24.57 114 LYS A C 1
ATOM 660 O O . LYS A 1 117 ? 43.272 15.941 18.298 1.00 27.51 114 LYS A O 1
ATOM 666 N N . GLU A 1 118 ? 42.204 17.868 17.827 1.00 23.98 115 GLU A N 1
ATOM 667 C CA . GLU A 1 118 ? 43.091 18.672 18.672 1.00 23.66 115 GLU A CA 1
ATOM 668 C C . GLU A 1 118 ? 42.904 18.354 20.148 1.00 24.51 115 GLU A C 1
ATOM 669 O O . GLU A 1 118 ? 43.878 18.226 20.893 1.00 25.29 115 GLU A O 1
ATOM 675 N N . VAL A 1 119 ? 41.650 18.242 20.578 1.00 22.51 116 VAL A N 1
ATOM 676 C CA . VAL A 1 119 ? 41.356 17.921 21.974 1.00 22.42 116 VAL A CA 1
ATOM 677 C C . VAL A 1 119 ? 41.800 16.496 22.273 1.00 22.58 116 VAL A C 1
ATOM 678 O O . VAL A 1 119 ? 42.352 16.220 23.340 1.00 23.13 116 VAL A O 1
ATOM 682 N N . GLY A 1 120 ? 41.589 15.601 21.309 1.00 23.64 117 GLY A N 1
ATOM 683 C CA . GLY A 1 120 ? 41.990 14.212 21.463 1.00 25.39 117 GLY A CA 1
ATOM 684 C C . GLY A 1 120 ? 43.487 14.067 21.675 1.00 26.65 117 GLY A C 1
ATOM 685 O O . GLY A 1 120 ? 43.940 13.217 22.441 1.00 26.88 117 GLY A O 1
ATOM 686 N N . LYS A 1 121 ? 44.260 14.917 21.006 1.00 26.95 118 LYS A N 1
ATOM 687 C CA . LYS A 1 121 ? 45.714 14.840 21.087 1.00 30.08 118 LYS A CA 1
ATOM 688 C C . LYS A 1 121 ? 46.241 15.206 22.471 1.00 28.00 118 LYS A C 1
ATOM 689 O O . LYS A 1 121 ? 47.242 14.646 22.916 1.00 28.02 118 LYS A O 1
ATOM 695 N N . VAL A 1 122 ? 45.576 16.129 23.168 1.00 27.10 119 VAL A N 1
ATOM 696 C CA . VAL A 1 122 ? 46.024 16.496 24.517 1.00 25.93 119 VAL A CA 1
ATOM 697 C C . VAL A 1 122 ? 45.264 15.782 25.637 1.00 25.65 119 VAL A C 1
ATOM 698 O O . VAL A 1 122 ? 45.476 16.066 26.821 1.00 25.32 119 VAL A O 1
ATOM 702 N N . GLY A 1 123 ? 44.390 14.851 25.267 1.00 23.71 120 GLY A N 1
ATOM 703 C CA . GLY A 1 123 ? 43.639 14.096 26.258 1.00 23.19 120 GLY A CA 1
ATOM 704 C C . GLY A 1 123 ? 42.628 14.921 27.048 1.00 25.38 120 GLY A C 1
ATOM 705 O O . GLY A 1 123 ? 42.454 14.717 28.253 1.00 25.53 120 GLY A O 1
ATOM 706 N N . GLY A 1 124 ? 41.950 15.851 26.375 1.00 23.38 121 GLY A N 1
ATOM 707 C CA . GLY A 1 124 ? 40.923 16.647 27.022 1.00 21.77 121 GLY A CA 1
ATOM 708 C C . GLY A 1 124 ? 39.556 15.999 26.832 1.00 22.69 121 GLY A C 1
ATOM 709 O O . GLY A 1 124 ? 39.462 14.798 26.549 1.00 21.65 121 GLY A O 1
ATOM 710 N N . VAL A 1 125 ? 38.499 16.798 26.972 1.00 18.42 122 VAL A N 1
ATOM 711 C CA . VAL A 1 125 ? 37.138 16.330 26.747 1.00 18.93 122 VAL A CA 1
ATOM 712 C C . VAL A 1 125 ? 36.420 17.347 25.873 1.00 21.32 122 VAL A C 1
ATOM 713 O O . VAL A 1 125 ? 36.576 18.551 26.060 1.00 21.40 122 VAL A O 1
ATOM 717 N N . PHE A 1 126 ? 35.661 16.857 24.898 1.00 19.86 123 PHE A N 1
ATOM 718 C CA . PHE A 1 126 ? 34.942 17.708 23.971 1.00 18.55 123 PHE A CA 1
ATOM 719 C C . PHE A 1 126 ? 33.557 17.110 23.787 1.00 19.49 123 PHE A C 1
ATOM 720 O O . PHE A 1 126 ? 33.423 15.954 23.392 1.00 20.29 123 PHE A O 1
ATOM 736 N N . THR A 1 128 ? 29.794 17.889 21.906 1.00 19.44 125 THR A N 1
ATOM 737 C CA . THR A 1 128 ? 29.331 18.680 20.784 1.00 20.04 125 THR A CA 1
ATOM 738 C C . THR A 1 128 ? 27.869 18.369 20.467 1.00 22.85 125 THR A C 1
ATOM 739 O O . THR A 1 128 ? 27.386 17.280 20.766 1.00 20.56 125 THR A O 1
ATOM 743 N N . PRO A 1 129 ? 27.142 19.344 19.897 1.00 21.83 126 PRO A N 1
ATOM 744 C CA . PRO A 1 129 ? 25.757 19.058 19.491 1.00 22.00 126 PRO A CA 1
ATOM 745 C C . PRO A 1 129 ? 25.600 18.801 17.990 1.00 22.61 126 PRO A C 1
ATOM 746 O O . PRO A 1 129 ? 24.463 18.620 17.527 1.00 21.82 126 PRO A O 1
ATOM 750 N N . VAL A 1 130 ? 26.698 18.782 17.239 1.00 23.28 127 VAL A N 1
ATOM 751 C CA . VAL A 1 130 ? 26.597 18.698 15.778 1.00 22.69 127 VAL A CA 1
ATOM 752 C C . VAL A 1 130 ? 26.030 17.349 15.360 1.00 23.70 127 VAL A C 1
ATOM 753 O O . VAL A 1 130 ? 26.021 16.409 16.155 1.00 22.37 127 VAL A O 1
ATOM 757 N N . GLY A 1 131 ? 25.565 17.253 14.115 1.00 22.28 128 GLY A N 1
ATOM 758 C CA . GLY A 1 131 ? 24.828 16.086 13.664 1.00 23.55 128 GLY A CA 1
ATOM 759 C C . GLY A 1 131 ? 25.459 15.089 12.695 1.00 23.41 128 GLY A C 1
ATOM 760 O O . GLY A 1 131 ? 24.807 14.106 12.347 1.00 23.86 128 GLY A O 1
ATOM 761 N N . ALA A 1 132 ? 26.695 15.299 12.244 1.00 24.85 129 ALA A N 1
ATOM 762 C CA . ALA A 1 132 ? 27.289 14.331 11.301 1.00 25.01 129 ALA A CA 1
ATOM 763 C C . ALA A 1 132 ? 27.510 12.981 11.969 1.00 28.54 129 ALA A C 1
ATOM 764 O O . ALA A 1 132 ? 28.037 12.912 13.095 1.00 23.59 129 ALA A O 1
ATOM 766 N N . ASP A 1 133 ? 27.137 11.911 11.266 1.00 24.59 130 ASP A N 1
ATOM 767 C CA . ASP A 1 133 ? 27.206 10.566 11.834 1.00 26.32 130 ASP A CA 1
ATOM 768 C C . ASP A 1 133 ? 28.638 10.184 12.201 1.00 27.06 130 ASP A C 1
ATOM 769 O O . ASP A 1 133 ? 28.858 9.446 13.163 1.00 24.93 130 ASP A O 1
ATOM 774 N N . GLU A 1 134 ? 29.607 10.731 11.470 1.00 26.11 131 GLU A N 1
ATOM 775 C CA . GLU A 1 134 ? 31.009 10.339 11.626 1.00 26.65 131 GLU A CA 1
ATOM 776 C C . GLU A 1 134 ? 31.593 10.651 13.002 1.00 27.61 131 GLU A C 1
ATOM 777 O O . GLU A 1 134 ? 32.526 9.975 13.446 1.00 28.51 131 GLU A O 1
ATOM 783 N N . ILE A 1 135 ? 31.062 11.686 13.652 1.00 23.76 132 ILE A N 1
ATOM 784 C CA . ILE A 1 135 ? 31.547 12.149 14.957 1.00 26.98 132 ILE A CA 1
ATOM 785 C C . ILE A 1 135 ? 31.576 10.998 15.956 1.00 24.84 132 ILE A C 1
ATOM 786 O O . ILE A 1 135 ? 32.442 10.927 16.837 1.00 27.31 132 ILE A O 1
ATOM 791 N N . THR A 1 136 ? 30.612 10.095 15.817 1.00 23.40 133 THR A N 1
ATOM 792 C CA . THR A 1 136 ? 30.531 8.937 16.693 1.00 25.68 133 THR A CA 1
ATOM 793 C C . THR A 1 136 ? 30.667 7.660 15.870 1.00 27.87 133 THR A C 1
ATOM 794 O O . THR A 1 136 ? 30.224 6.588 16.284 1.00 29.59 133 THR A O 1
ATOM 798 N N . GLY A 1 137 ? 31.294 7.792 14.706 1.00 24.26 134 GLY A N 1
ATOM 799 C CA . GLY A 1 137 ? 31.490 6.668 13.812 1.00 27.18 134 GLY A CA 1
ATOM 800 C C . GLY A 1 137 ? 32.951 6.517 13.438 1.00 29.46 134 GLY A C 1
ATOM 801 O O . GLY A 1 137 ? 33.811 6.394 14.314 1.00 29.89 134 GLY A O 1
ATOM 802 N N . LYS A 1 138 ? 33.246 6.544 12.141 1.00 30.53 135 LYS A N 1
ATOM 803 C CA . LYS A 1 138 ? 34.621 6.353 11.672 1.00 33.97 135 LYS A CA 1
ATOM 804 C C . LYS A 1 138 ? 35.609 7.349 12.294 1.00 34.21 135 LYS A C 1
ATOM 805 O O . LYS A 1 138 ? 36.798 7.057 12.427 1.00 30.38 135 LYS A O 1
ATOM 811 N N . ASP A 1 139 ? 35.123 8.526 12.683 1.00 29.72 136 ASP A N 1
ATOM 812 C CA . ASP A 1 139 ? 36.020 9.548 13.217 1.00 30.52 136 ASP A CA 1
ATOM 813 C C . ASP A 1 139 ? 35.891 9.754 14.723 1.00 31.40 136 ASP A C 1
ATOM 814 O O . ASP A 1 139 ? 36.370 10.760 15.244 1.00 31.54 136 ASP A O 1
ATOM 819 N N . CYS A 1 140 ? 35.261 8.811 15.424 1.00 29.99 137 CYS A N 1
ATOM 820 C CA . CYS A 1 140 ? 35.140 8.931 16.881 1.00 32.06 137 CYS A CA 1
ATOM 821 C C . CYS A 1 140 ? 36.520 8.946 17.541 1.00 29.23 137 CYS A C 1
ATOM 822 O O . CYS A 1 140 ? 37.486 8.446 16.961 1.00 30.26 137 CYS A O 1
ATOM 825 N N . ASN A 1 141 ? 36.624 9.535 18.732 1.00 25.11 138 ASN A N 1
ATOM 826 C CA . ASN A 1 141 ? 37.809 9.329 19.575 1.00 28.06 138 ASN A CA 1
ATOM 827 C C . ASN A 1 141 ? 37.500 9.322 21.068 1.00 28.08 138 ASN A C 1
ATOM 828 O O . ASN A 1 141 ? 36.383 9.645 21.482 1.00 23.94 138 ASN A O 1
ATOM 833 N N . ALA A 1 142 ? 38.493 8.960 21.872 1.00 23.58 139 ALA A N 1
ATOM 834 C CA . ALA A 1 142 ? 38.273 8.747 23.299 1.00 24.84 139 ALA A CA 1
ATOM 835 C C . ALA A 1 142 ? 37.861 10.024 24.041 1.00 23.40 139 ALA A C 1
ATOM 836 O O . ALA A 1 142 ? 37.323 9.954 25.152 1.00 21.70 139 ALA A O 1
ATOM 838 N N . SER A 1 143 ? 38.116 11.179 23.433 1.00 23.09 140 SER A N 1
ATOM 839 C CA . SER A 1 143 ? 37.885 12.471 24.085 1.00 20.21 140 SER A CA 1
ATOM 840 C C . SER A 1 143 ? 36.542 13.119 23.736 1.00 22.59 140 SER A C 1
ATOM 841 O O . SER A 1 143 ? 36.121 14.082 24.384 1.00 20.96 140 SER A O 1
ATOM 844 N N . THR A 1 144 ? 35.874 12.592 22.718 1.00 21.42 141 THR A N 1
ATOM 845 C CA . THR A 1 144 ? 34.787 13.311 22.074 1.00 21.58 141 THR A CA 1
ATOM 846 C C . THR A 1 144 ? 33.432 12.619 22.234 1.00 22.62 141 THR A C 1
ATOM 847 O O . THR A 1 144 ? 33.316 11.414 22.016 1.00 19.87 141 THR A O 1
ATOM 851 N N . PHE A 1 145 ? 32.418 13.405 22.601 1.00 20.77 142 PHE A N 1
ATOM 852 C CA . PHE A 1 145 ? 31.069 12.914 22.873 1.00 19.53 142 PHE A CA 1
ATOM 853 C C . PHE A 1 145 ? 30.081 13.803 22.128 1.00 21.33 142 PHE A C 1
ATOM 854 O O . PHE A 1 145 ? 30.390 14.958 21.817 1.00 18.38 142 PHE A O 1
ATOM 862 N N . ARG A 1 146 ? 28.888 13.290 21.842 1.00 19.52 143 ARG A N 1
ATOM 863 C CA . ARG A 1 146 ? 27.955 14.051 21.024 1.00 19.04 143 ARG A CA 1
ATOM 864 C C . ARG A 1 146 ? 26.513 13.807 21.462 1.00 20.54 143 ARG A C 1
ATOM 865 O O . ARG A 1 146 ? 26.076 12.661 21.583 1.00 18.75 143 ARG A O 1
ATOM 873 N N . TRP A 1 147 ? 25.784 14.894 21.688 1.00 19.46 144 TRP A N 1
ATOM 874 C CA . TRP A 1 147 ? 24.448 14.828 22.263 1.00 20.01 144 TRP A CA 1
ATOM 875 C C . TRP A 1 147 ? 23.351 14.597 21.220 1.00 20.13 144 TRP A C 1
ATOM 876 O O . TRP A 1 147 ? 22.440 13.801 21.443 1.00 20.51 144 TRP A O 1
ATOM 887 N N . SER A 1 148 ? 23.425 15.282 20.081 1.00 18.88 145 SER A N 1
ATOM 888 C CA . SER A 1 148 ? 22.321 15.222 19.119 1.00 18.38 145 SER A CA 1
ATOM 889 C C . SER A 1 148 ? 22.154 13.846 18.469 1.00 17.81 145 SER A C 1
ATOM 890 O O . SER A 1 148 ? 23.103 13.068 18.379 1.00 18.34 145 SER A O 1
ATOM 893 N N . VAL A 1 149 ? 20.940 13.547 18.016 1.00 18.54 146 VAL A N 1
ATOM 894 C CA . VAL A 1 149 ? 20.713 12.350 17.215 1.00 18.93 146 VAL A CA 1
ATOM 895 C C . VAL A 1 149 ? 21.189 12.681 15.804 1.00 20.46 146 VAL A C 1
ATOM 896 O O . VAL A 1 149 ? 20.816 13.720 15.256 1.00 19.16 146 VAL A O 1
ATOM 900 N N . PRO A 1 150 ? 22.039 11.820 15.215 1.00 20.54 147 PRO A N 1
ATOM 901 C CA . PRO A 1 150 ? 22.552 12.101 13.859 1.00 20.78 147 PRO A CA 1
ATOM 902 C C . PRO A 1 150 ? 21.557 11.697 12.765 1.00 23.18 147 PRO A C 1
ATOM 903 O O . PRO A 1 150 ? 20.404 11.391 13.094 1.00 21.01 147 PRO A O 1
ATOM 907 N N . THR A 1 151 ? 21.968 11.693 11.495 1.00 24.94 148 THR A N 1
ATOM 908 C CA . THR A 1 151 ? 21.008 11.451 10.404 1.00 24.30 148 THR A CA 1
ATOM 909 C C . THR A 1 151 ? 20.294 10.104 10.485 1.00 25.26 148 THR A C 1
ATOM 910 O O . THR A 1 151 ? 19.090 10.017 10.197 1.00 22.13 148 THR A O 1
ATOM 914 N N . TYR A 1 152 ? 21.025 9.054 10.857 1.00 22.60 149 TYR A N 1
ATOM 915 C CA . TYR A 1 152 ? 20.437 7.717 10.936 1.00 21.97 149 TYR A CA 1
ATOM 916 C C . TYR A 1 152 ? 19.130 7.739 11.730 1.00 22.34 149 TYR A C 1
ATOM 917 O O . TYR A 1 152 ? 18.102 7.233 11.268 1.00 24.36 149 TYR A O 1
ATOM 926 N N . GLY A 1 153 ? 19.170 8.336 12.921 1.00 22.27 150 GLY A N 1
ATOM 927 C CA . GLY A 1 153 ? 18.011 8.379 13.796 1.00 18.04 150 GLY A CA 1
ATOM 928 C C . GLY A 1 153 ? 16.982 9.424 13.404 1.00 20.33 150 GLY A C 1
ATOM 929 O O . GLY A 1 153 ? 15.780 9.211 13.573 1.00 21.38 150 GLY A O 1
ATOM 930 N N . ALA A 1 154 ? 17.433 10.557 12.876 1.00 19.46 151 ALA A N 1
ATOM 931 C CA . ALA A 1 154 ? 16.507 11.631 12.506 1.00 20.87 151 ALA A CA 1
ATOM 932 C C . ALA A 1 154 ? 15.532 11.163 11.420 1.00 21.70 151 ALA A C 1
ATOM 933 O O . ALA A 1 154 ? 14.322 11.419 11.477 1.00 18.82 151 ALA A O 1
ATOM 935 N N . ILE A 1 155 ? 16.081 10.478 10.427 1.00 20.58 152 ILE A N 1
ATOM 936 C CA . ILE A 1 155 ? 15.292 9.948 9.331 1.00 19.59 152 ILE A CA 1
ATOM 937 C C . ILE A 1 155 ? 14.302 8.905 9.840 1.00 22.13 152 ILE A C 1
ATOM 938 O O . ILE A 1 155 ? 13.130 8.893 9.443 1.00 23.42 152 ILE A O 1
ATOM 943 N N . ARG A 1 156 ? 14.760 8.037 10.737 1.00 19.26 153 ARG A N 1
ATOM 944 C CA . ARG A 1 156 ? 13.908 6.943 11.196 1.00 22.27 153 ARG A CA 1
ATOM 945 C C . ARG A 1 156 ? 12.831 7.379 12.185 1.00 22.27 153 ARG A C 1
ATOM 946 O O . ARG A 1 156 ? 11.739 6.816 12.198 1.00 26.17 153 ARG A O 1
ATOM 954 N N . GLU A 1 157 ? 13.113 8.393 12.992 1.00 19.47 154 GLU A N 1
ATOM 955 C CA . GLU A 1 157 ? 12.128 8.847 13.979 1.00 20.11 154 GLU A CA 1
ATOM 956 C C . GLU A 1 157 ? 11.164 9.881 13.416 1.00 22.62 154 GLU A C 1
ATOM 957 O O . GLU A 1 157 ? 10.275 10.389 14.127 1.00 23.70 154 GLU A O 1
ATOM 963 N N . THR A 1 158 ? 11.335 10.201 12.139 1.00 21.08 155 THR A N 1
ATOM 964 C CA . THR A 1 158 ? 10.358 11.038 11.460 1.00 21.81 155 THR A CA 1
ATOM 965 C C . THR A 1 158 ? 9.567 10.231 10.444 1.00 23.98 155 THR A C 1
ATOM 966 O O . THR A 1 158 ? 8.342 10.159 10.523 1.00 23.66 155 THR A O 1
ATOM 978 N N . VAL A 1 160 ? 9.422 6.858 9.746 1.00 23.29 157 VAL A N 1
ATOM 979 C CA . VAL A 1 160 ? 8.732 5.644 10.196 1.00 25.79 157 VAL A CA 1
ATOM 980 C C . VAL A 1 160 ? 7.396 5.922 10.920 1.00 27.03 1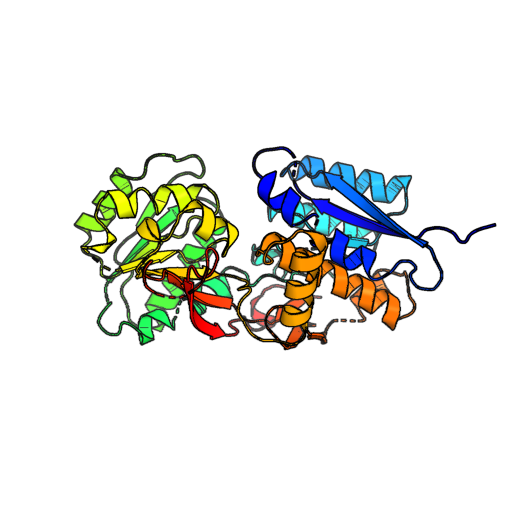57 VAL A C 1
ATOM 981 O O . VAL A 1 160 ? 6.367 5.342 10.552 1.00 25.35 157 VAL A O 1
ATOM 985 N N . PRO A 1 161 ? 7.393 6.818 11.928 1.00 24.66 158 PRO A N 1
ATOM 986 C CA . PRO A 1 161 ? 6.106 7.137 12.564 1.00 25.41 158 PRO A CA 1
ATOM 987 C C . PRO A 1 161 ? 5.122 7.838 11.619 1.00 27.48 158 PRO A C 1
ATOM 988 O O . PRO A 1 161 ? 3.909 7.674 11.772 1.00 26.68 158 PRO A O 1
ATOM 992 N N . LEU A 1 162 ? 5.626 8.609 10.659 1.00 25.02 159 LEU A N 1
ATOM 993 C CA . LEU A 1 162 ? 4.746 9.276 9.701 1.00 25.55 159 LEU A CA 1
ATOM 994 C C . LEU A 1 162 ? 4.057 8.263 8.769 1.00 27.96 159 LEU A C 1
ATOM 995 O O . LEU A 1 162 ? 2.871 8.403 8.455 1.00 27.55 159 LEU A O 1
ATOM 1000 N N . ILE A 1 163 ? 4.804 7.246 8.340 1.00 27.04 160 ILE A N 1
ATOM 1001 C CA . ILE A 1 163 ? 4.239 6.150 7.549 1.00 28.87 160 ILE A CA 1
ATOM 1002 C C . ILE A 1 163 ? 3.082 5.492 8.302 1.00 31.77 160 ILE A C 1
ATOM 1003 O O . ILE A 1 163 ? 2.040 5.166 7.718 1.00 30.64 160 ILE A O 1
ATOM 1008 N N . LYS A 1 164 ? 3.260 5.316 9.609 1.00 29.09 161 LYS A N 1
ATOM 1009 C CA . LYS A 1 164 ? 2.198 4.765 10.442 1.00 31.68 161 LYS A CA 1
ATOM 1010 C C . LYS A 1 164 ? 0.991 5.707 10.504 1.00 32.26 161 LYS A C 1
ATOM 1011 O O . LYS A 1 164 ? -0.156 5.258 10.472 1.00 31.99 161 LYS A O 1
ATOM 1017 N N . LEU A 1 165 ? 1.250 7.012 10.583 1.00 30.42 162 LEU A N 1
ATOM 1018 C CA . LEU A 1 165 ? 0.178 8.013 10.628 1.00 29.33 162 LEU A CA 1
ATOM 1019 C C . LEU A 1 165 ? -0.536 8.188 9.289 1.00 29.37 162 LEU A C 1
ATOM 1020 O O . LEU A 1 165 ? -1.677 8.651 9.243 1.00 31.83 162 LEU A O 1
ATOM 1025 N N . LEU A 1 166 ? 0.150 7.854 8.203 1.00 28.45 163 LEU A N 1
ATOM 1026 C CA . LEU A 1 166 ? -0.376 8.087 6.865 1.00 32.71 163 LEU A CA 1
ATOM 1027 C C . LEU A 1 166 ? -0.209 6.828 6.018 1.00 33.06 163 LEU A C 1
ATOM 1028 O O . LEU A 1 166 ? 0.644 6.787 5.129 1.00 33.08 163 LEU A O 1
ATOM 1033 N N . PRO A 1 167 ? -1.029 5.795 6.286 1.00 34.00 164 PRO A N 1
ATOM 1034 C CA . PRO A 1 167 ? -0.910 4.516 5.576 1.00 33.53 164 PRO A CA 1
ATOM 1035 C C . PRO A 1 167 ? -1.102 4.640 4.066 1.00 36.68 164 PRO A C 1
ATOM 1036 O O . PRO A 1 167 ? -0.546 3.823 3.331 1.00 37.10 164 PRO A O 1
ATOM 1040 N N . GLU A 1 168 ? -1.854 5.640 3.605 1.00 36.91 165 GLU A N 1
ATOM 1041 C CA . GLU A 1 168 ? -2.120 5.761 2.169 1.00 38.80 165 GLU A CA 1
ATOM 1042 C C . GLU A 1 168 ? -1.067 6.592 1.436 1.00 39.54 165 GLU A C 1
ATOM 1043 O O . GLU A 1 168 ? -1.137 6.754 0.215 1.00 39.52 165 GLU A O 1
ATOM 1049 N N . ALA A 1 169 ? -0.096 7.126 2.174 1.00 34.72 166 ALA A N 1
ATOM 1050 C CA . ALA A 1 169 ? 0.978 7.890 1.543 1.00 34.76 166 ALA A CA 1
ATOM 1051 C C . ALA A 1 169 ? 2.052 6.950 1.002 1.00 35.45 166 ALA A C 1
ATOM 1052 O O . ALA A 1 169 ? 2.921 6.479 1.749 1.00 34.56 166 ALA A O 1
ATOM 1054 N N . LYS A 1 170 ? 1.992 6.677 -0.301 1.00 34.45 167 LYS A N 1
ATOM 1055 C CA . LYS A 1 170 ? 2.881 5.698 -0.920 1.00 34.27 167 LYS A CA 1
ATOM 1056 C C . LYS A 1 170 ? 4.012 6.339 -1.718 1.00 33.35 167 LYS A C 1
ATOM 1057 O O . LYS A 1 170 ? 5.035 5.707 -1.965 1.00 32.68 167 LYS A O 1
ATOM 1063 N N . ARG A 1 171 ? 3.822 7.586 -2.136 1.00 30.86 168 ARG A N 1
ATOM 1064 C CA . ARG A 1 171 ? 4.761 8.231 -3.054 1.00 28.87 168 ARG A CA 1
ATOM 1065 C C . ARG A 1 171 ? 5.484 9.398 -2.377 1.00 30.04 168 ARG A C 1
ATOM 1066 O O . ARG A 1 171 ? 4.855 10.402 -2.016 1.00 28.25 168 ARG A O 1
ATOM 1074 N N . TRP A 1 172 ? 6.799 9.263 -2.212 1.00 28.19 169 TRP A N 1
ATOM 1075 C CA . TRP A 1 172 ? 7.595 10.240 -1.469 1.00 27.38 169 TRP A CA 1
ATOM 1076 C C . TRP A 1 172 ? 8.669 10.890 -2.333 1.00 26.36 169 TRP A C 1
ATOM 1077 O O . TRP A 1 172 ? 9.498 10.195 -2.929 1.00 29.49 169 TRP A O 1
ATOM 1088 N N . TYR A 1 173 ? 8.659 12.224 -2.382 1.00 25.69 170 TYR A N 1
ATOM 1089 C CA . TYR A 1 173 ? 9.615 12.991 -3.180 1.00 24.86 170 TYR A CA 1
ATOM 1090 C C . TYR A 1 173 ? 10.532 13.800 -2.266 1.00 26.68 170 TYR A C 1
ATOM 1091 O O . TYR A 1 173 ? 10.065 14.456 -1.327 1.00 25.84 170 TYR A O 1
ATOM 1100 N N . THR A 1 174 ? 11.829 13.775 -2.557 1.00 23.62 171 THR A N 1
ATOM 1101 C CA . THR A 1 174 ? 12.813 14.467 -1.734 1.00 25.16 171 THR A CA 1
ATOM 1102 C C . THR A 1 174 ? 13.424 15.675 -2.423 1.00 28.40 171 THR A C 1
ATOM 1103 O O . THR A 1 174 ? 13.649 15.671 -3.639 1.00 26.17 171 THR A O 1
ATOM 1107 N N . ILE A 1 175 ? 13.687 16.710 -1.630 1.00 25.70 172 ILE A N 1
ATOM 1108 C CA . ILE A 1 175 ? 14.481 17.852 -2.065 1.00 25.75 172 ILE A CA 1
ATOM 1109 C C . ILE A 1 175 ? 15.713 17.937 -1.158 1.00 27.84 172 ILE A C 1
ATOM 1110 O O . ILE A 1 175 ? 15.586 18.021 0.073 1.00 26.00 172 ILE A O 1
ATOM 1115 N N . THR A 1 176 ? 16.900 17.911 -1.759 1.00 23.33 173 THR A N 1
ATOM 1116 C CA . THR A 1 176 ? 18.131 17.639 -1.011 1.00 26.80 173 THR A CA 1
ATOM 1117 C C . THR A 1 176 ? 19.267 18.579 -1.403 1.00 29.83 173 THR A C 1
ATOM 1118 O O . THR A 1 176 ? 19.522 18.779 -2.593 1.00 30.70 173 THR A O 1
ATOM 1122 N N . PRO A 1 177 ? 19.971 19.152 -0.412 1.00 28.49 174 PRO A N 1
ATOM 1123 C CA . PRO A 1 177 ? 21.146 19.942 -0.794 1.00 28.89 174 PRO A CA 1
ATOM 1124 C C . PRO A 1 177 ? 22.235 18.997 -1.274 1.00 31.39 174 PRO A C 1
ATOM 1125 O O . PRO A 1 177 ? 22.416 17.944 -0.664 1.00 31.30 174 PRO A O 1
ATOM 1129 N N . GLN A 1 178 ? 22.936 19.338 -2.352 1.00 34.41 175 GLN A N 1
ATOM 1130 C CA . GLN A 1 178 ? 23.958 18.433 -2.872 1.00 36.98 175 GLN A CA 1
ATOM 1131 C C . GLN A 1 178 ? 25.233 18.591 -2.052 1.00 37.84 175 GLN A C 1
ATOM 1132 O O . GLN A 1 178 ? 26.155 19.294 -2.458 1.00 40.92 175 GLN A O 1
ATOM 1138 N N . TYR A 1 179 ? 25.267 17.927 -0.897 1.00 36.81 176 TYR A N 1
ATOM 1139 C CA . TYR A 1 179 ? 26.267 18.176 0.139 1.00 37.18 176 TYR A CA 1
ATOM 1140 C C . TYR A 1 179 ? 26.264 16.984 1.095 1.00 34.61 176 TYR A C 1
ATOM 1141 O O . TYR A 1 179 ? 25.252 16.294 1.202 1.00 34.37 176 TYR A O 1
ATOM 1150 N N . VAL A 1 180 ? 27.373 16.737 1.789 1.00 33.02 177 VAL A N 1
ATOM 1151 C CA . VAL A 1 180 ? 27.518 15.482 2.535 1.00 33.92 177 VAL A CA 1
ATOM 1152 C C . VAL A 1 180 ? 26.398 15.195 3.540 1.00 30.54 177 VAL A C 1
ATOM 1153 O O . VAL A 1 180 ? 25.945 14.055 3.651 1.00 28.86 177 VAL A O 1
ATOM 1157 N N . PHE A 1 181 ? 25.946 16.222 4.259 1.00 31.62 178 PHE A N 1
ATOM 1158 C CA . PHE A 1 181 ? 24.881 16.028 5.239 1.00 30.19 178 PHE A CA 1
ATOM 1159 C C . PHE A 1 181 ? 23.566 15.714 4.531 1.00 30.46 178 PHE A C 1
ATOM 1160 O O . PHE A 1 181 ? 22.811 14.834 4.954 1.00 28.94 178 PHE A O 1
ATOM 1168 N N . GLY A 1 182 ? 23.294 16.431 3.445 1.00 30.09 179 GLY A N 1
ATOM 1169 C CA . GLY A 1 182 ? 22.103 16.166 2.663 1.00 28.80 179 GLY A CA 1
ATOM 1170 C C . GLY A 1 182 ? 22.108 14.758 2.096 1.00 26.44 179 GLY A C 1
ATOM 1171 O O . GLY A 1 182 ? 21.096 14.061 2.148 1.00 28.26 179 GLY A O 1
ATOM 1172 N N . GLU A 1 183 ? 23.247 14.329 1.559 1.00 29.82 180 GLU A N 1
ATOM 1173 C CA . GLU A 1 183 ? 23.342 12.990 0.978 1.00 27.85 180 GLU A CA 1
ATOM 1174 C C . GLU A 1 183 ? 23.147 11.903 2.033 1.00 28.34 180 GLU A C 1
ATOM 1175 O O . GLU A 1 183 ? 22.588 10.843 1.739 1.00 28.26 180 GLU A O 1
ATOM 1181 N N . ALA A 1 184 ? 23.624 12.149 3.254 1.00 29.28 181 ALA A N 1
ATOM 1182 C CA . ALA A 1 184 ? 23.443 11.164 4.322 1.00 28.88 181 ALA A CA 1
ATOM 1183 C C . ALA A 1 184 ? 21.962 11.018 4.646 1.00 27.19 181 ALA A C 1
ATOM 1184 O O . ALA A 1 184 ? 21.455 9.903 4.786 1.00 24.67 181 ALA A O 1
ATOM 1186 N N . LEU A 1 185 ? 21.261 12.146 4.754 1.00 27.30 182 LEU A N 1
ATOM 1187 C CA . LEU A 1 185 ? 19.818 12.099 4.962 1.00 26.29 182 LEU A CA 1
ATOM 1188 C C . LEU A 1 185 ? 19.121 11.376 3.810 1.00 25.33 182 LEU A C 1
ATOM 1189 O O . LEU A 1 185 ? 18.250 10.538 4.039 1.00 25.27 182 LEU A O 1
ATOM 1194 N N . LEU A 1 186 ? 19.502 11.699 2.574 1.00 25.89 183 LEU A N 1
ATOM 1195 C CA . LEU A 1 186 ? 18.881 11.066 1.410 1.00 25.51 183 LEU A CA 1
ATOM 1196 C C . LEU A 1 186 ? 19.141 9.568 1.414 1.00 26.32 183 LEU A C 1
ATOM 1197 O O . LEU A 1 186 ? 18.221 8.769 1.199 1.00 28.37 183 LEU A O 1
ATOM 1202 N N . GLU A 1 187 ? 20.395 9.194 1.662 1.00 26.99 184 GLU A N 1
ATOM 1203 C CA . GLU A 1 187 ? 20.779 7.787 1.805 1.00 30.24 184 GLU A CA 1
ATOM 1204 C C . GLU A 1 187 ? 19.846 7.072 2.787 1.00 30.73 184 GLU A C 1
ATOM 1205 O O . GLU A 1 187 ? 19.333 5.987 2.495 1.00 29.65 184 GLU A O 1
ATOM 1211 N N . GLY A 1 188 ? 19.600 7.701 3.938 1.00 32.69 185 GLY A N 1
ATOM 1212 C CA . GLY A 1 188 ? 18.695 7.145 4.934 1.00 26.76 185 GLY A CA 1
ATOM 1213 C C . GLY A 1 188 ? 17.242 7.092 4.483 1.00 27.11 185 GLY A C 1
ATOM 1214 O O . GLY A 1 188 ? 16.537 6.117 4.752 1.00 29.40 185 GLY A O 1
ATOM 1215 N N . ALA A 1 189 ? 16.772 8.140 3.808 1.00 27.73 186 ALA A N 1
ATOM 1216 C CA . ALA A 1 189 ? 15.387 8.148 3.338 1.00 25.03 186 ALA A CA 1
ATOM 1217 C C . ALA A 1 189 ? 15.150 6.976 2.389 1.00 26.01 186 ALA A C 1
ATOM 1218 O O . ALA A 1 189 ? 14.093 6.330 2.430 1.00 26.74 186 ALA A O 1
ATOM 1220 N N . LYS A 1 190 ? 16.139 6.701 1.540 1.00 26.59 187 LYS A N 1
ATOM 1221 C CA . LYS A 1 190 ? 16.053 5.567 0.614 1.00 30.26 187 LYS A CA 1
ATOM 1222 C C . LYS A 1 190 ? 16.047 4.215 1.336 1.00 29.50 187 LYS A C 1
ATOM 1223 O O . LYS A 1 190 ? 15.309 3.306 0.955 1.00 28.55 187 LYS A O 1
ATOM 1229 N N . GLN A 1 191 ? 16.868 4.078 2.373 1.00 27.21 188 GLN A N 1
ATOM 1230 C CA . GLN A 1 191 ? 16.851 2.855 3.180 1.00 30.74 188 GLN A CA 1
ATOM 1231 C C . GLN A 1 191 ? 15.469 2.637 3.798 1.00 31.32 188 GLN A C 1
ATOM 1232 O O . GLN A 1 191 ? 14.946 1.520 3.795 1.00 34.38 188 GLN A O 1
ATOM 1238 N N . VAL A 1 192 ? 14.876 3.702 4.340 1.00 29.24 189 VAL A N 1
ATOM 1239 C CA . VAL A 1 192 ? 13.557 3.587 4.956 1.00 26.51 189 VAL A CA 1
ATOM 1240 C C . VAL A 1 192 ? 12.494 3.192 3.933 1.00 32.02 189 VAL A C 1
ATOM 1241 O O . VAL A 1 192 ? 11.661 2.313 4.195 1.00 31.02 189 VAL A O 1
ATOM 1245 N N . CYS A 1 193 ? 12.528 3.840 2.770 1.00 29.22 190 CYS A N 1
ATOM 1246 C CA . CYS A 1 193 ? 11.600 3.522 1.686 1.00 31.18 190 CYS A CA 1
ATOM 1247 C C . CYS A 1 193 ? 11.655 2.052 1.307 1.00 32.91 190 CYS A C 1
ATOM 1248 O O . CYS A 1 193 ? 10.615 1.405 1.157 1.00 37.03 190 CYS A O 1
ATOM 1251 N N . ALA A 1 194 ? 12.868 1.530 1.154 1.00 30.15 191 ALA A N 1
ATOM 1252 C CA . ALA A 1 194 ? 13.050 0.119 0.834 1.00 33.49 191 ALA A CA 1
ATOM 1253 C C . ALA A 1 194 ? 12.507 -0.786 1.943 1.00 38.07 191 ALA A C 1
ATOM 1254 O O . ALA A 1 194 ? 11.796 -1.755 1.667 1.00 38.05 191 ALA A O 1
ATOM 1256 N N . GLU A 1 195 ? 12.839 -0.469 3.194 1.00 35.41 192 GLU A N 1
ATOM 1257 C CA . GLU A 1 195 ? 12.432 -1.308 4.320 1.00 36.19 192 GLU A CA 1
ATOM 1258 C C . GLU A 1 195 ? 10.923 -1.337 4.548 1.00 36.30 192 GLU A C 1
ATOM 1259 O O . GLU A 1 195 ? 10.386 -2.3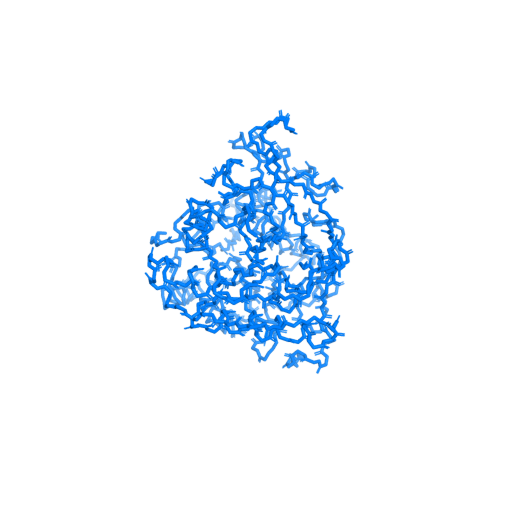56 4.972 1.00 33.91 192 GLU A O 1
ATOM 1265 N N . HIS A 1 196 ? 10.235 -0.229 4.275 1.00 36.71 193 HIS A N 1
ATOM 1266 C CA . HIS A 1 196 ? 8.825 -0.117 4.660 1.00 35.33 193 HIS A CA 1
ATOM 1267 C C . HIS A 1 196 ? 7.823 -0.165 3.514 1.00 36.53 193 HIS A C 1
ATOM 1268 O O . HIS A 1 196 ? 6.634 0.068 3.722 1.00 43.56 193 HIS A O 1
ATOM 1275 N N . GLY A 1 197 ? 8.297 -0.476 2.313 1.00 37.96 194 GLY A N 1
ATOM 1276 C CA . GLY A 1 197 ? 7.411 -0.680 1.180 1.00 38.60 194 GLY A CA 1
ATOM 1277 C C . GLY A 1 197 ? 6.730 0.567 0.645 1.00 41.98 194 GLY A C 1
ATOM 1278 O O . GLY A 1 197 ? 5.622 0.488 0.107 1.00 43.92 194 GLY A O 1
ATOM 1279 N N . ILE A 1 198 ? 7.374 1.720 0.791 1.00 38.40 195 ILE A N 1
ATOM 1280 C CA . ILE A 1 198 ? 6.883 2.935 0.145 1.00 35.85 195 ILE A CA 1
ATOM 1281 C C . ILE A 1 198 ? 7.814 3.294 -1.003 1.00 36.71 195 ILE A C 1
ATOM 1282 O O . ILE A 1 198 ? 8.901 2.729 -1.127 1.00 38.19 195 ILE A O 1
ATOM 1287 N N . GLU A 1 199 ? 7.402 4.243 -1.833 1.00 36.36 196 GLU A N 1
ATOM 1288 C CA . GLU A 1 199 ? 8.147 4.530 -3.050 1.00 35.74 196 GLU A CA 1
ATOM 1289 C C . GLU A 1 199 ? 8.842 5.898 -3.039 1.00 32.66 196 GLU A C 1
ATOM 1290 O O . GLU A 1 199 ? 8.196 6.939 -2.876 1.00 33.33 196 GLU A O 1
ATOM 1296 N N . HIS A 1 200 ? 10.160 5.888 -3.204 1.00 31.48 197 HIS A N 1
ATOM 1297 C CA . HIS A 1 200 ? 10.904 7.117 -3.442 1.00 31.60 197 HIS A CA 1
ATOM 1298 C C . HIS A 1 200 ? 10.757 7.473 -4.913 1.00 35.53 197 HIS A C 1
ATOM 1299 O O . HIS A 1 200 ? 11.488 6.947 -5.760 1.00 32.44 197 HIS A O 1
ATOM 1306 N N . ILE A 1 201 ? 9.814 8.363 -5.215 1.00 32.15 198 ILE A N 1
ATOM 1307 C CA . ILE A 1 201 ? 9.414 8.598 -6.601 1.00 32.62 198 ILE A CA 1
ATOM 1308 C C . ILE A 1 201 ? 10.315 9.573 -7.339 1.00 34.10 198 ILE A C 1
ATOM 1309 O O . ILE A 1 201 ? 10.208 9.718 -8.558 1.00 35.58 198 ILE A O 1
ATOM 1314 N N . GLY A 1 202 ? 11.193 10.251 -6.609 1.00 31.18 199 GLY A N 1
ATOM 1315 C CA . GLY A 1 202 ? 12.079 11.212 -7.233 1.00 28.35 199 GLY A CA 1
ATOM 1316 C C . GLY A 1 202 ? 12.806 12.121 -6.267 1.00 31.51 199 GLY A C 1
ATOM 1317 O O . GLY A 1 202 ? 12.496 12.182 -5.066 1.00 27.64 199 GLY A O 1
ATOM 1318 N N . ASN A 1 203 ? 13.775 12.847 -6.811 1.00 29.95 200 ASN A N 1
ATOM 1319 C CA . ASN A 1 203 ? 14.618 13.723 -6.020 1.00 30.18 200 ASN A CA 1
ATOM 1320 C C . ASN A 1 203 ? 15.053 14.942 -6.820 1.00 31.81 200 ASN A C 1
ATOM 1321 O O . ASN A 1 203 ? 15.320 14.833 -8.017 1.00 28.44 200 ASN A O 1
ATOM 1326 N N . SER A 1 204 ? 15.114 16.100 -6.163 1.00 28.82 201 SER A N 1
ATOM 1327 C CA . SER A 1 204 ? 15.742 17.282 -6.744 1.00 30.61 201 SER A CA 1
ATOM 1328 C C . SER A 1 204 ? 16.915 17.703 -5.864 1.00 30.73 201 SER A C 1
ATOM 1329 O O . SER A 1 204 ? 16.740 17.953 -4.667 1.00 29.22 201 SER A O 1
ATOM 1332 N N . TYR A 1 205 ? 18.107 17.773 -6.451 1.00 29.60 202 TYR A N 1
ATOM 1333 C CA . TYR A 1 205 ? 19.272 18.324 -5.766 1.00 31.04 202 TYR A CA 1
ATOM 1334 C C . TYR A 1 205 ? 19.337 19.833 -5.944 1.00 33.27 202 TYR A C 1
ATOM 1335 O O . TYR A 1 205 ? 18.911 20.372 -6.972 1.00 32.25 202 TYR A O 1
ATOM 1344 N N . HIS A 1 206 ? 19.893 20.516 -4.952 1.00 30.25 203 HIS A N 1
ATOM 1345 C CA . HIS A 1 206 ? 20.162 21.940 -5.075 1.00 32.61 203 HIS A CA 1
ATOM 1346 C C . HIS A 1 206 ? 21.450 22.271 -4.328 1.00 32.86 203 HIS A C 1
ATOM 1347 O O . HIS A 1 206 ? 21.922 21.475 -3.520 1.00 31.46 203 HIS A O 1
ATOM 1354 N N . SER A 1 207 ? 22.022 23.439 -4.601 1.00 32.91 204 SER A N 1
ATOM 1355 C CA . SER A 1 207 ? 23.252 23.840 -3.932 1.00 35.63 204 SER A CA 1
ATOM 1356 C C . SER A 1 207 ? 22.944 24.426 -2.559 1.00 33.76 204 SER A C 1
ATOM 1357 O O . SER A 1 207 ? 21.803 24.802 -2.274 1.00 31.38 204 SER A O 1
ATOM 1360 N N . LEU A 1 208 ? 23.967 24.521 -1.716 1.00 34.27 205 LEU A N 1
ATOM 1361 C CA . LEU A 1 208 ? 23.803 25.088 -0.382 1.00 36.36 205 LEU A CA 1
ATOM 1362 C C . LEU A 1 208 ? 23.514 26.585 -0.432 1.00 38.74 205 LEU A C 1
ATOM 1363 O O . LEU A 1 208 ? 22.991 27.160 0.532 1.00 35.80 205 LEU A O 1
ATOM 1368 N N . GLN A 1 209 ? 23.858 27.214 -1.553 1.00 34.77 206 GLN A N 1
ATOM 1369 C CA . GLN A 1 209 ? 23.644 28.647 -1.713 1.00 35.48 206 GLN A CA 1
ATOM 1370 C C . GLN A 1 209 ? 22.293 28.980 -2.352 1.00 35.99 206 GLN A C 1
ATOM 1371 O O . GLN A 1 209 ? 21.891 30.143 -2.375 1.00 35.28 206 GLN A O 1
ATOM 1377 N N . GLU A 1 210 ? 21.591 27.964 -2.851 1.00 34.22 207 GLU A N 1
ATOM 1378 C CA . GLU A 1 210 ? 20.316 28.182 -3.552 1.00 33.79 207 GLU A CA 1
ATOM 1379 C C . GLU A 1 210 ? 19.296 28.992 -2.756 1.00 35.91 207 GLU A C 1
ATOM 1380 O O . GLU A 1 210 ? 19.004 28.689 -1.593 1.00 31.14 207 GLU A O 1
ATOM 1386 N N . GLN A 1 211 ? 18.749 30.018 -3.401 1.00 33.68 208 GLN A N 1
ATOM 1387 C CA . GLN A 1 211 ? 17.755 30.874 -2.777 1.00 32.52 208 GLN A CA 1
ATOM 1388 C C . GLN A 1 211 ? 16.388 30.675 -3.414 1.00 33.51 208 GLN A C 1
ATOM 1389 O O . GLN A 1 211 ? 15.385 31.126 -2.876 1.00 31.13 208 GLN A O 1
ATOM 1395 N N . GLU A 1 212 ? 16.350 29.999 -4.559 1.00 33.18 209 GLU A N 1
ATOM 1396 C CA . GLU A 1 212 ? 15.120 29.902 -5.343 1.00 35.88 209 GLU A CA 1
ATOM 1397 C C . GLU A 1 212 ? 14.688 28.455 -5.550 1.00 32.50 209 GLU A C 1
ATOM 1398 O O . GLU A 1 212 ? 15.424 27.659 -6.132 1.00 33.23 209 GLU A O 1
ATOM 1404 N N . PHE A 1 213 ? 13.488 28.125 -5.080 1.00 28.91 210 PHE A N 1
ATOM 1405 C CA . PHE A 1 213 ? 13.046 26.737 -5.063 1.00 30.67 210 PHE A CA 1
ATOM 1406 C C . PHE A 1 213 ? 11.856 26.432 -5.970 1.00 30.29 210 PHE A C 1
ATOM 1407 O O . PHE A 1 213 ? 11.438 25.276 -6.052 1.00 29.34 210 PHE A O 1
ATOM 1415 N N . SER A 1 214 ? 11.332 27.448 -6.656 1.00 27.53 211 SER A N 1
ATOM 1416 C CA . SER A 1 214 ? 10.160 27.263 -7.524 1.00 32.50 211 SER A CA 1
ATOM 1417 C C . SER A 1 214 ? 10.315 26.097 -8.497 1.00 27.89 211 SER A C 1
ATOM 1418 O O . SER A 1 214 ? 9.395 25.292 -8.668 1.00 31.49 211 SER A O 1
ATOM 1421 N N . GLY A 1 215 ? 11.488 25.998 -9.113 1.00 27.48 212 GLY A N 1
ATOM 1422 C CA . GLY A 1 215 ? 11.750 24.953 -10.086 1.00 29.14 212 GLY A CA 1
ATOM 1423 C C . GLY A 1 215 ? 11.741 23.561 -9.482 1.00 29.44 212 GLY A C 1
ATOM 1424 O O . GLY A 1 215 ? 11.242 22.607 -10.088 1.00 26.62 212 GLY A O 1
ATOM 1425 N N . TYR A 1 216 ? 12.287 23.433 -8.278 1.00 26.37 213 TYR A N 1
ATOM 1426 C CA . TYR A 1 216 ? 12.306 22.134 -7.622 1.00 28.14 213 TYR A CA 1
ATOM 1427 C C . TYR A 1 216 ? 10.912 21.779 -7.122 1.00 25.31 213 TYR A C 1
ATOM 1428 O O . TYR A 1 216 ? 10.524 20.609 -7.091 1.00 25.55 213 TYR A O 1
ATOM 1437 N N . LEU A 1 217 ? 10.151 22.795 -6.731 1.00 26.76 214 LEU A N 1
ATOM 1438 C CA . LEU A 1 217 ? 8.782 22.561 -6.301 1.00 26.45 214 LEU A CA 1
ATOM 1439 C C . LEU A 1 217 ? 7.906 22.097 -7.463 1.00 26.71 214 LEU A C 1
ATOM 1440 O O . LEU A 1 217 ? 7.065 21.216 -7.290 1.00 28.13 214 LEU A O 1
ATOM 1445 N N . THR A 1 218 ? 8.095 22.666 -8.649 1.00 24.87 215 THR A N 1
ATOM 1446 C CA . THR A 1 218 ? 7.314 22.179 -9.786 1.00 26.01 215 THR A CA 1
ATOM 1447 C C . THR A 1 218 ? 7.767 20.786 -10.243 1.00 25.43 215 THR A C 1
ATOM 1448 O O . THR A 1 218 ? 6.950 20.000 -10.724 1.00 24.87 215 THR A O 1
ATOM 1452 N N . ASN A 1 219 ? 9.052 20.473 -10.088 1.00 24.19 216 ASN A N 1
ATOM 1453 C CA . ASN A 1 219 ? 9.507 19.091 -10.303 1.00 26.02 216 ASN A CA 1
ATOM 1454 C C . ASN A 1 219 ? 8.740 18.143 -9.395 1.00 26.06 216 ASN A C 1
ATOM 1455 O O . ASN A 1 219 ? 8.286 17.080 -9.819 1.00 25.97 216 ASN A O 1
ATOM 1460 N N . ALA A 1 220 ? 8.601 18.531 -8.132 1.00 26.87 217 ALA A N 1
ATOM 1461 C CA . ALA A 1 220 ? 7.840 17.722 -7.188 1.00 24.84 217 ALA A CA 1
ATOM 1462 C C . ALA A 1 220 ? 6.384 17.572 -7.629 1.00 25.59 217 ALA A C 1
ATOM 1463 O O . ALA A 1 220 ? 5.861 16.462 -7.651 1.00 25.60 217 ALA A O 1
ATOM 1465 N N . ILE A 1 221 ? 5.736 18.685 -7.981 1.00 26.49 218 ILE A N 1
ATOM 1466 C CA . ILE A 1 221 ? 4.338 18.650 -8.437 1.00 30.06 218 ILE A CA 1
ATOM 1467 C C . ILE A 1 221 ? 4.138 17.635 -9.558 1.00 29.10 218 ILE A C 1
ATOM 1468 O O . ILE A 1 221 ? 3.214 16.816 -9.519 1.00 30.09 218 ILE A O 1
ATOM 1473 N N . ALA A 1 222 ? 5.012 17.697 -10.558 1.00 28.35 219 ALA A N 1
ATOM 1474 C CA . ALA A 1 222 ? 4.888 16.829 -11.725 1.00 28.56 219 ALA A CA 1
ATOM 1475 C C . ALA A 1 222 ? 4.955 15.354 -11.319 1.00 34.47 219 ALA A C 1
ATOM 1476 O O . ALA A 1 222 ? 4.306 14.499 -11.928 1.00 32.68 219 ALA A O 1
ATOM 1478 N N . ALA A 1 223 ? 5.725 15.069 -10.271 1.00 31.99 220 ALA A N 1
ATOM 1479 C CA . ALA A 1 223 ? 5.916 13.702 -9.803 1.00 31.61 220 ALA A CA 1
ATOM 1480 C C . ALA A 1 223 ? 4.709 13.125 -9.050 1.00 29.95 220 ALA A C 1
ATOM 1481 O O . ALA A 1 223 ? 4.650 11.919 -8.811 1.00 34.08 220 ALA A O 1
ATOM 1483 N N . ARG A 1 224 ? 3.759 13.985 -8.680 1.00 31.82 221 ARG A N 1
ATOM 1484 C CA . ARG A 1 224 ? 2.549 13.574 -7.948 1.00 32.64 221 ARG A CA 1
ATOM 1485 C C . ARG A 1 224 ? 2.837 12.850 -6.640 1.00 31.16 221 ARG A C 1
ATOM 1486 O O . ARG A 1 224 ? 2.409 11.703 -6.454 1.00 30.44 221 ARG A O 1
ATOM 1494 N N . PRO A 1 225 ? 3.554 13.509 -5.724 1.00 29.06 222 PRO A N 1
ATOM 1495 C CA . PRO A 1 225 ? 3.851 12.788 -4.488 1.00 28.40 222 PRO A CA 1
ATOM 1496 C C . PRO A 1 225 ? 2.709 12.891 -3.496 1.00 27.81 222 PRO A C 1
ATOM 1497 O O . PRO A 1 225 ? 1.840 13.763 -3.626 1.00 27.31 222 PRO A O 1
ATOM 1501 N N . ASP A 1 226 ? 2.719 12.000 -2.512 1.00 27.94 223 ASP A N 1
ATOM 1502 C CA . ASP A 1 226 ? 1.835 12.102 -1.363 1.00 28.14 223 ASP A CA 1
ATOM 1503 C C . ASP A 1 226 ? 2.550 12.881 -0.258 1.00 26.40 223 ASP A C 1
ATOM 1504 O O . ASP A 1 226 ? 1.915 13.592 0.521 1.00 26.01 223 ASP A O 1
ATOM 1509 N N . VAL A 1 227 ? 3.872 12.741 -0.190 1.00 25.81 224 VAL A N 1
ATOM 1510 C CA . VAL A 1 227 ? 4.673 13.507 0.767 1.00 24.26 224 VAL A CA 1
ATOM 1511 C C . VAL A 1 227 ? 5.887 14.139 0.100 1.00 24.62 224 VAL A C 1
ATOM 1512 O O . VAL A 1 227 ? 6.644 13.465 -0.602 1.00 24.96 224 VAL A O 1
ATOM 1516 N N . LEU A 1 228 ? 6.063 15.437 0.327 1.00 24.87 225 LEU A N 1
ATOM 1517 C CA . LEU A 1 228 ? 7.290 16.129 -0.032 1.00 24.09 225 LEU A CA 1
ATOM 1518 C C . LEU A 1 228 ? 8.207 16.157 1.185 1.00 23.93 225 LEU A C 1
ATOM 1519 O O . LEU A 1 228 ? 7.840 16.676 2.248 1.00 25.41 225 LEU A O 1
ATOM 1524 N N . VAL A 1 229 ? 9.398 15.606 1.021 1.00 22.02 226 VAL A N 1
ATOM 1525 C CA . VAL A 1 229 ? 10.375 15.522 2.099 1.00 24.31 226 VAL A CA 1
ATOM 1526 C C . VAL A 1 229 ? 11.516 16.508 1.882 1.00 23.41 226 VAL A C 1
ATOM 1527 O O . VAL A 1 229 ? 12.307 16.356 0.946 1.00 25.02 226 VAL A O 1
ATOM 1531 N N . LEU A 1 230 ? 11.602 17.526 2.732 1.00 23.49 227 LEU A N 1
ATOM 1532 C CA . LEU A 1 230 ? 12.707 18.478 2.659 1.00 23.94 227 LEU A CA 1
ATOM 1533 C C . LEU A 1 230 ? 13.900 17.956 3.452 1.00 24.34 227 LEU A C 1
ATOM 1534 O O . LEU A 1 230 ? 13.799 17.738 4.669 1.00 22.25 227 LEU A O 1
ATOM 1539 N N . LEU A 1 231 ? 15.029 17.764 2.774 1.00 22.53 228 LEU A N 1
ATOM 1540 C CA . LEU A 1 231 ? 16.236 17.293 3.439 1.00 24.70 228 LEU A CA 1
ATOM 1541 C C . LEU A 1 231 ? 17.284 18.395 3.580 1.00 27.03 228 LEU A C 1
ATOM 1542 O O . LEU A 1 231 ? 18.465 18.120 3.841 1.00 26.67 228 LEU A O 1
ATOM 1547 N N . ASN A 1 232 ? 16.856 19.642 3.398 1.00 27.34 229 ASN A N 1
ATOM 1548 C CA . ASN A 1 232 ? 17.729 20.777 3.684 1.00 26.47 229 ASN A CA 1
ATOM 1549 C C . ASN A 1 232 ? 17.563 21.204 5.140 1.00 25.61 229 ASN A C 1
ATOM 1550 O O . ASN A 1 232 ? 16.803 20.586 5.885 1.00 25.44 229 ASN A O 1
ATOM 1555 N N . PHE A 1 233 ? 18.283 22.235 5.561 1.00 25.19 230 PHE A N 1
ATOM 1556 C CA . PHE A 1 233 ? 18.337 22.575 6.977 1.00 27.05 230 PHE A CA 1
ATOM 1557 C C . PHE A 1 233 ? 18.733 24.029 7.149 1.00 29.24 230 PHE A C 1
ATOM 1558 O O . PHE A 1 233 ? 19.141 24.683 6.185 1.00 29.35 230 PHE A O 1
ATOM 1566 N N . GLY A 1 234 ? 18.601 24.543 8.368 1.00 28.49 231 GLY A N 1
ATOM 1567 C CA . GLY A 1 234 ? 19.002 25.912 8.659 1.00 29.13 231 GLY A CA 1
ATOM 1568 C C . GLY A 1 234 ? 18.155 26.931 7.919 1.00 30.94 231 GLY A C 1
ATOM 1569 O O . GLY A 1 234 ? 16.994 26.657 7.596 1.00 28.97 231 GLY A O 1
ATOM 1570 N N . SER A 1 235 ? 18.736 28.100 7.639 1.00 31.38 232 SER A N 1
ATOM 1571 C CA . SER A 1 235 ? 18.024 29.180 6.952 1.00 33.73 232 SER A CA 1
ATOM 1572 C C . SER A 1 235 ? 17.428 28.707 5.649 1.00 29.56 232 SER A C 1
ATOM 1573 O O . SER A 1 235 ? 16.356 29.167 5.233 1.00 30.87 232 SER A O 1
ATOM 1576 N N . GLN A 1 236 ? 18.143 27.805 4.987 1.00 28.72 233 GLN A N 1
ATOM 1577 C CA . GLN A 1 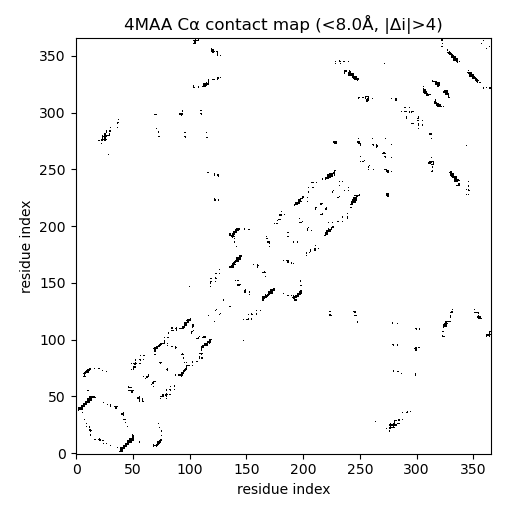236 ? 17.729 27.329 3.683 1.00 28.22 233 GLN A CA 1
ATOM 1578 C C . GLN A 1 236 ? 16.418 26.556 3.759 1.00 28.87 233 GLN A C 1
ATOM 1579 O O . GLN A 1 236 ? 15.536 26.746 2.918 1.00 29.32 233 GLN A O 1
ATOM 1585 N N . SER A 1 237 ? 16.277 25.692 4.762 1.00 28.18 234 SER A N 1
ATOM 1586 C CA . SER A 1 237 ? 15.026 24.952 4.913 1.00 27.41 234 SER A CA 1
ATOM 1587 C C . SER A 1 237 ? 13.858 25.902 5.211 1.00 26.00 234 SER A C 1
ATOM 1588 O O . SER A 1 237 ? 12.744 25.702 4.716 1.00 26.23 234 SER A O 1
ATOM 1591 N N . SER A 1 238 ? 14.107 26.946 5.999 1.00 25.74 235 SER A N 1
ATOM 1592 C CA . SER A 1 238 ? 13.054 27.933 6.267 1.00 26.19 235 SER A CA 1
ATOM 1593 C C . SER A 1 238 ? 12.597 28.597 4.974 1.00 27.89 235 SER A C 1
ATOM 1594 O O . SER A 1 238 ? 11.401 28.750 4.718 1.00 28.27 235 SER A O 1
ATOM 1597 N N . ASN A 1 239 ? 13.562 28.984 4.152 1.00 27.62 236 ASN A N 1
ATOM 1598 C CA . ASN A 1 239 ? 13.244 29.621 2.887 1.00 29.48 236 ASN A CA 1
ATOM 1599 C C . ASN A 1 239 ? 12.497 28.651 1.963 1.00 28.86 236 ASN A C 1
ATOM 1600 O O . ASN A 1 239 ? 11.472 29.002 1.373 1.00 27.10 236 ASN A O 1
ATOM 1605 N N . ALA A 1 240 ? 12.991 27.419 1.862 1.00 28.61 237 ALA A N 1
ATOM 1606 C CA . ALA A 1 240 ? 12.321 26.391 1.063 1.00 28.17 237 ALA A CA 1
ATOM 1607 C C . ALA A 1 240 ? 10.883 26.130 1.527 1.00 28.07 237 ALA A C 1
ATOM 1608 O O . ALA A 1 240 ? 9.956 26.069 0.708 1.00 29.35 237 ALA A O 1
ATOM 1610 N N . LEU A 1 241 ? 10.701 25.966 2.837 1.00 25.33 238 LEU A N 1
ATOM 1611 C CA . LEU A 1 241 ? 9.381 25.655 3.388 1.00 26.50 238 LEU A CA 1
ATOM 1612 C C . LEU A 1 241 ? 8.411 26.809 3.158 1.00 27.45 238 LEU A C 1
ATOM 1613 O O . LEU A 1 241 ? 7.242 26.606 2.818 1.00 28.84 238 LEU A O 1
ATOM 1618 N N A ARG A 1 242 ? 8.909 28.027 3.336 0.50 28.75 239 ARG A N 1
ATOM 1619 N N B ARG A 1 242 ? 8.871 28.041 3.231 0.50 28.75 239 ARG A N 1
ATOM 1620 C CA A ARG A 1 242 ? 8.101 29.218 3.132 0.50 28.89 239 ARG A CA 1
ATOM 1621 C CA B ARG A 1 242 ? 8.083 29.240 3.076 0.50 28.89 239 ARG A CA 1
ATOM 1622 C C A ARG A 1 242 ? 7.687 29.339 1.670 0.50 31.53 239 ARG A C 1
ATOM 1623 C C B ARG A 1 242 ? 7.696 29.399 1.625 0.50 31.53 239 ARG A C 1
ATOM 1624 O O A ARG A 1 242 ? 6.544 29.697 1.362 0.50 30.15 239 ARG A O 1
ATOM 1625 O O B ARG A 1 242 ? 6.577 29.669 1.313 0.50 30.15 239 ARG A O 1
ATOM 1640 N N . GLN A 1 243 ? 8.603 29.029 0.757 1.00 27.83 240 GLN A N 1
ATOM 1641 C CA . GLN A 1 243 ? 8.239 29.053 -0.656 1.00 30.18 240 GLN A CA 1
ATOM 1642 C C . GLN A 1 243 ? 7.265 27.926 -0.999 1.00 29.53 240 GLN A C 1
ATOM 1643 O O . GLN A 1 243 ? 6.333 28.131 -1.765 1.00 31.85 240 GLN A O 1
ATOM 1649 N N . ALA A 1 244 ? 7.479 26.742 -0.426 1.00 30.04 241 ALA A N 1
ATOM 1650 C CA . ALA A 1 244 ? 6.582 25.615 -0.666 1.00 29.49 241 ALA A CA 1
ATOM 1651 C C . ALA A 1 244 ? 5.163 25.985 -0.273 1.00 29.48 241 ALA A C 1
ATOM 1652 O O . ALA A 1 244 ? 4.217 25.789 -1.040 1.00 29.91 241 ALA A O 1
ATOM 1654 N N . VAL A 1 245 ? 5.021 26.553 0.917 1.00 29.11 242 VAL A N 1
ATOM 1655 C CA . VAL A 1 245 ? 3.700 26.920 1.411 1.00 29.80 242 VAL A CA 1
ATOM 1656 C C . VAL A 1 245 ? 3.064 28.038 0.590 1.00 32.37 242 VAL A C 1
ATOM 1657 O O . VAL A 1 245 ? 1.896 27.939 0.202 1.00 32.01 242 VAL A O 1
ATOM 1661 N N . ASN A 1 246 ? 3.826 29.094 0.316 1.00 34.69 243 ASN A N 1
ATOM 1662 C CA . ASN A 1 246 ? 3.329 30.174 -0.543 1.00 38.57 243 ASN A CA 1
ATOM 1663 C C . ASN A 1 246 ? 2.990 29.668 -1.944 1.00 33.19 243 ASN A C 1
ATOM 1664 O O . ASN A 1 246 ? 2.163 30.244 -2.640 1.00 36.67 243 ASN A O 1
ATOM 1669 N N . PHE A 1 247 ? 3.630 28.577 -2.344 1.00 34.66 244 PHE A N 1
ATOM 1670 C CA . PHE A 1 247 ? 3.390 27.982 -3.657 1.00 33.66 244 PHE A CA 1
ATOM 1671 C C . PHE A 1 247 ? 2.103 27.142 -3.727 1.00 36.75 244 PHE A C 1
ATOM 1672 O O . PHE A 1 247 ? 1.641 26.811 -4.818 1.00 36.64 244 PHE A O 1
ATOM 1680 N N . GLY A 1 248 ? 1.536 26.782 -2.574 1.00 33.59 245 GLY A N 1
ATOM 1681 C CA . GLY A 1 248 ? 0.304 26.005 -2.548 1.00 30.54 245 GLY A CA 1
ATOM 1682 C C . GLY A 1 248 ? 0.514 24.520 -2.294 1.00 31.17 245 GLY A C 1
ATOM 1683 O O . GLY A 1 248 ? -0.415 23.723 -2.429 1.00 31.24 245 GLY A O 1
ATOM 1684 N N . ILE A 1 249 ? 1.731 24.145 -1.905 1.00 28.40 246 ILE A N 1
ATOM 1685 C CA . ILE A 1 249 ? 2.094 22.735 -1.733 1.00 28.71 246 ILE A CA 1
ATOM 1686 C C . ILE A 1 249 ? 1.230 21.973 -0.709 1.00 28.95 246 ILE A C 1
ATOM 1687 O O . ILE A 1 249 ? 0.865 20.808 -0.924 1.00 29.40 246 ILE A O 1
ATOM 1692 N N . LYS A 1 250 ? 0.906 22.622 0.407 1.00 28.02 247 LYS A N 1
ATOM 1693 C CA . LYS A 1 250 ? 0.177 21.948 1.480 1.00 27.16 247 LYS A CA 1
ATOM 1694 C C . LYS A 1 250 ? -1.235 21.531 1.068 1.00 32.17 247 LYS A C 1
ATOM 1695 O O . LYS A 1 250 ? -1.805 20.613 1.664 1.00 30.88 247 LYS A O 1
ATOM 1701 N N . GLU A 1 251 ? -1.798 22.207 0.063 1.00 32.18 248 GLU A N 1
ATOM 1702 C CA . GLU A 1 251 ? -3.106 21.820 -0.483 1.00 35.10 248 GLU A CA 1
ATOM 1703 C C . GLU A 1 251 ? -3.009 20.587 -1.374 1.00 32.30 248 GLU A C 1
ATOM 1704 O O . GLU A 1 251 ? -4.018 19.943 -1.640 1.00 35.95 248 GLU A O 1
ATOM 1710 N N . ARG A 1 252 ? -1.808 20.269 -1.859 1.00 28.76 249 ARG A N 1
ATOM 1711 C CA . ARG A 1 252 ? -1.646 19.153 -2.802 1.00 30.10 249 ARG A CA 1
ATOM 1712 C C . ARG A 1 252 ? -1.109 17.888 -2.151 1.00 29.20 249 ARG A C 1
ATOM 1713 O O . ARG A 1 252 ? -1.413 16.777 -2.590 1.00 29.24 249 ARG A O 1
ATOM 1729 N N . LYS A 1 254 ? 1.427 16.288 1.583 1.00 26.30 251 LYS A N 1
ATOM 1730 C CA . LYS A 1 254 ? 1.945 16.511 2.930 1.00 27.46 251 LYS A CA 1
ATOM 1731 C C . LYS A 1 254 ? 3.397 16.948 2.825 1.00 25.17 251 LYS A C 1
ATOM 1732 O O . LYS A 1 254 ? 4.082 16.617 1.844 1.00 24.25 251 LYS A O 1
ATOM 1738 N N . VAL A 1 255 ? 3.862 17.703 3.816 1.00 23.63 252 VAL A N 1
ATOM 1739 C CA . VAL A 1 255 ? 5.250 18.155 3.838 1.00 22.35 252 VAL A CA 1
ATOM 1740 C C . VAL A 1 255 ? 5.931 17.704 5.127 1.00 22.84 252 VAL A C 1
ATOM 1741 O O . VAL A 1 255 ? 5.377 17.875 6.219 1.00 19.25 252 VAL A O 1
ATOM 1745 N N . LEU A 1 256 ? 7.126 17.123 4.995 1.00 20.91 253 LEU A N 1
ATOM 1746 C CA . LEU A 1 256 ? 7.954 16.770 6.144 1.00 20.66 253 LEU A CA 1
ATOM 1747 C C . LEU A 1 256 ? 9.325 17.453 6.068 1.00 23.32 253 LEU A C 1
ATOM 1748 O O . LEU A 1 256 ? 10.072 17.275 5.102 1.00 22.70 253 LEU A O 1
ATOM 1753 N N . LEU A 1 257 ? 9.655 18.248 7.075 1.00 20.78 254 LEU A N 1
ATOM 1754 C CA . LEU A 1 257 ? 11.014 18.757 7.188 1.00 21.69 254 LEU A CA 1
ATOM 1755 C C . LEU A 1 257 ? 11.719 17.884 8.214 1.00 22.22 254 LEU A C 1
ATOM 1756 O O . LEU A 1 257 ? 11.437 17.982 9.407 1.00 22.00 254 LEU A O 1
ATOM 1761 N N . VAL A 1 258 ? 12.623 17.017 7.757 1.00 20.92 255 VAL A N 1
ATOM 1762 C CA . VAL A 1 258 ? 13.211 16.005 8.640 1.00 19.62 255 VAL A CA 1
ATOM 1763 C C . VAL A 1 258 ? 14.079 16.625 9.734 1.00 21.36 255 VAL A C 1
ATOM 1764 O O . VAL A 1 258 ? 13.970 16.276 10.920 1.00 21.46 255 VAL A O 1
ATOM 1768 N N . TRP A 1 259 ? 14.936 17.554 9.338 1.00 20.39 256 TRP A N 1
ATOM 1769 C CA . TRP A 1 259 ? 15.916 18.130 10.261 1.00 23.00 256 TRP A CA 1
ATOM 1770 C C . TRP A 1 259 ? 15.606 19.606 10.546 1.00 24.31 256 TRP A C 1
ATOM 1771 O O . TRP A 1 259 ? 16.224 20.504 9.968 1.00 23.25 256 TRP A O 1
ATOM 1782 N N . SER A 1 260 ? 14.650 19.867 11.438 1.00 23.97 257 SER A N 1
ATOM 1783 C CA . SER A 1 260 ? 14.327 21.248 11.783 1.00 22.41 257 SER A CA 1
ATOM 1784 C C . SER A 1 260 ? 15.128 21.705 13.000 1.00 24.69 257 SER A C 1
ATOM 1785 O O . SER A 1 260 ? 15.671 20.884 13.737 1.00 24.00 257 SER A O 1
ATOM 1788 N N . ALA A 1 261 ? 15.216 23.017 13.196 1.00 23.77 258 ALA A N 1
ATOM 1789 C CA . ALA A 1 261 ? 15.909 23.567 14.356 1.00 25.98 258 ALA A CA 1
ATOM 1790 C C . ALA A 1 261 ? 14.982 23.703 15.569 1.00 25.10 258 ALA A C 1
ATOM 1791 O O . ALA A 1 261 ? 15.369 24.264 16.590 1.00 27.33 258 ALA A O 1
ATOM 1793 N N . GLY A 1 262 ? 13.762 23.184 15.465 1.00 22.87 259 GLY A N 1
ATOM 1794 C CA . GLY A 1 262 ? 12.827 23.277 16.567 1.00 22.56 259 GLY A CA 1
ATOM 1795 C C . GLY A 1 262 ? 12.342 24.712 16.793 1.00 24.94 259 GLY A C 1
ATOM 1796 O O . GLY A 1 262 ? 12.188 25.485 15.844 1.00 22.16 259 GLY A O 1
ATOM 1797 N N . LEU A 1 263 ? 12.121 25.069 18.056 1.00 21.76 260 LEU A N 1
ATOM 1798 C CA . LEU A 1 263 ? 11.431 26.313 18.407 1.00 22.05 260 LEU A CA 1
ATOM 1799 C C . LEU A 1 263 ? 11.916 27.576 17.702 1.00 24.09 260 LEU A C 1
ATOM 1800 O O . LEU A 1 263 ? 11.096 28.356 17.211 1.00 24.94 260 LEU A O 1
ATOM 1805 N N . ASP A 1 264 ? 13.223 27.818 17.659 1.00 22.24 261 ASP A N 1
ATOM 1806 C CA . ASP A 1 264 ? 13.662 29.092 17.089 1.00 25.75 261 ASP A CA 1
ATOM 1807 C C . ASP A 1 264 ? 13.319 29.202 15.598 1.00 27.92 261 ASP A C 1
ATOM 1808 O O . ASP A 1 264 ? 13.048 30.293 15.085 1.00 27.32 261 ASP A O 1
ATOM 1813 N N . GLN A 1 265 ? 13.301 28.070 14.906 1.00 24.94 262 GLN A N 1
ATOM 1814 C CA . GLN A 1 265 ? 12.901 28.094 13.509 1.00 25.42 262 GLN A CA 1
ATOM 1815 C C . GLN A 1 265 ? 11.378 28.237 13.385 1.00 24.10 262 GLN A C 1
ATOM 1816 O O . GLN A 1 265 ? 10.880 28.929 12.500 1.00 23.81 262 GLN A O 1
ATOM 1822 N N . PHE A 1 266 ? 10.642 27.587 14.281 1.00 22.23 263 PHE A N 1
ATOM 1823 C CA . PHE A 1 266 ? 9.182 27.655 14.252 1.00 23.59 263 PHE A CA 1
ATOM 1824 C C . PHE A 1 266 ? 8.699 29.100 14.480 1.00 23.78 263 PHE A C 1
ATOM 1825 O O . PHE A 1 266 ? 7.748 29.559 13.832 1.00 24.86 263 PHE A O 1
ATOM 1833 N N . GLN A 1 267 ? 9.350 29.801 15.412 1.00 22.18 264 GLN A N 1
ATOM 1834 C CA . GLN A 1 267 ? 9.045 31.209 15.706 1.00 25.33 264 GLN A CA 1
ATOM 1835 C C . GLN A 1 267 ? 9.225 32.092 14.468 1.00 25.29 264 GLN A C 1
ATOM 1836 O O . GLN A 1 267 ? 8.392 32.958 14.182 1.00 26.01 264 GLN A O 1
ATOM 1842 N N . GLU A 1 268 ? 10.324 31.883 13.748 1.00 25.88 265 GLU A N 1
ATOM 1843 C CA . GLU A 1 268 ? 10.596 32.644 12.526 1.00 29.82 265 GLU A CA 1
ATOM 1844 C C . GLU A 1 268 ? 9.530 32.399 11.468 1.00 25.40 265 GLU A C 1
ATOM 1845 O O . GLU A 1 268 ? 9.107 33.327 10.794 1.00 26.84 265 GLU A O 1
ATOM 1851 N N . LEU A 1 269 ? 9.108 31.144 11.315 1.00 27.03 266 LEU A N 1
ATOM 1852 C CA . LEU A 1 269 ? 8.130 30.790 10.280 1.00 25.90 266 LEU A CA 1
ATOM 1853 C C . LEU A 1 269 ? 6.692 31.172 10.635 1.00 26.83 266 LEU A C 1
ATOM 1854 O O . LEU A 1 269 ? 5.925 31.584 9.762 1.00 28.29 266 LEU A O 1
ATOM 1859 N N . GLY A 1 270 ? 6.315 31.018 11.903 1.00 25.97 267 GLY A N 1
ATOM 1860 C CA . GLY A 1 270 ? 4.953 31.318 12.322 1.00 24.00 267 GLY A CA 1
ATOM 1861 C C . GLY A 1 270 ? 3.925 30.261 11.917 1.00 28.53 267 GLY A C 1
ATOM 1862 O O . GLY A 1 270 ? 4.155 29.450 11.008 1.00 25.04 267 GLY A O 1
ATOM 1863 N N . SER A 1 271 ? 2.770 30.280 12.577 1.00 26.50 268 SER A N 1
ATOM 1864 C CA . SER A 1 271 ? 1.768 29.226 12.385 1.00 28.97 268 SER A CA 1
ATOM 1865 C C . SER A 1 271 ? 1.125 29.179 10.989 1.00 29.31 268 SER A C 1
ATOM 1866 O O . SER A 1 271 ? 0.672 28.119 10.554 1.00 29.59 268 SER A O 1
ATOM 1869 N N . ASP A 1 272 ? 1.069 30.308 10.287 1.00 29.38 269 ASP A N 1
ATOM 1870 C CA . ASP A 1 272 ? 0.490 30.301 8.938 1.00 32.26 269 ASP A CA 1
ATOM 1871 C C . ASP A 1 272 ? 1.293 29.389 8.023 1.00 31.58 269 ASP A C 1
ATOM 1872 O O . ASP A 1 272 ? 0.734 28.584 7.271 1.00 32.77 269 ASP A O 1
ATOM 1877 N N . VAL A 1 273 ? 2.612 29.507 8.097 1.00 27.62 270 VAL A N 1
ATOM 1878 C CA . VAL A 1 273 ? 3.479 28.620 7.337 1.00 27.24 270 VAL A CA 1
ATOM 1879 C C . VAL A 1 273 ? 3.473 27.195 7.903 1.00 28.27 270 VAL A C 1
ATOM 1880 O O . VAL A 1 273 ? 3.341 26.229 7.152 1.00 25.05 270 VAL A O 1
ATOM 1884 N N . LEU A 1 274 ? 3.606 27.071 9.224 1.00 27.34 271 LEU A N 1
ATOM 1885 C CA . LEU A 1 274 ? 3.830 25.766 9.858 1.00 25.19 271 LEU A CA 1
ATOM 1886 C C . LEU A 1 274 ? 2.633 24.828 9.983 1.00 23.08 271 LEU A C 1
ATOM 1887 O O . LEU A 1 274 ? 2.821 23.616 10.100 1.00 21.16 271 LEU A O 1
ATOM 1892 N N . GLU A 1 275 ? 1.417 25.369 9.999 1.00 23.41 272 GLU A N 1
ATOM 1893 C CA . GLU A 1 275 ? 0.233 24.545 10.246 1.00 24.41 272 GLU A CA 1
ATOM 1894 C C . GLU A 1 275 ? 0.196 23.302 9.356 1.00 23.47 272 GLU A C 1
ATOM 1895 O O . GLU A 1 275 ? 0.279 23.405 8.130 1.00 23.76 272 GLU A O 1
ATOM 1901 N N . GLY A 1 276 ? 0.107 22.134 9.989 1.00 21.80 273 GLY A N 1
ATOM 1902 C CA . GLY A 1 276 ? -0.030 20.878 9.274 1.00 23.00 273 GLY A CA 1
ATOM 1903 C C . GLY A 1 276 ? 1.267 20.270 8.767 1.00 22.38 273 GLY A C 1
ATOM 1904 O O . GLY A 1 276 ? 1.272 19.143 8.262 1.00 22.15 273 GLY A O 1
ATOM 1905 N N . VAL A 1 277 ? 2.364 21.007 8.886 1.00 21.20 274 VAL A N 1
ATOM 1906 C CA . VAL A 1 277 ? 3.655 20.527 8.393 1.00 22.98 274 VAL A CA 1
ATOM 1907 C C . VAL A 1 277 ? 4.284 19.595 9.416 1.00 19.68 274 VAL A C 1
ATOM 1908 O O . VAL A 1 277 ? 4.265 19.885 10.623 1.00 21.37 274 VAL A O 1
ATOM 1912 N N . TYR A 1 278 ? 4.820 18.469 8.951 1.00 18.51 275 TYR A N 1
ATOM 1913 C CA . TYR A 1 278 ? 5.508 17.535 9.844 1.00 18.47 275 TYR A CA 1
ATOM 1914 C C . TYR A 1 278 ? 6.966 17.949 10.011 1.00 20.74 275 TYR A C 1
ATOM 1915 O O . TYR A 1 278 ? 7.613 18.395 9.050 1.00 20.61 275 TYR A O 1
ATOM 1924 N N . LEU A 1 279 ? 7.472 17.838 11.238 1.00 18.26 276 LEU A N 1
ATOM 1925 C CA . LEU A 1 279 ? 8.757 18.431 11.593 1.00 18.89 276 LEU A CA 1
ATOM 1926 C C . LEU A 1 279 ? 9.537 17.504 12.505 1.00 20.75 276 LEU A C 1
ATOM 1927 O O . LEU A 1 279 ? 8.982 16.983 13.476 1.00 23.03 276 LEU A O 1
ATOM 1932 N N . GLY A 1 280 ? 10.821 17.312 12.220 1.00 17.53 277 GLY A N 1
ATOM 1933 C CA . GLY A 1 280 ? 11.684 16.566 13.120 1.00 18.52 277 GLY A CA 1
ATOM 1934 C C . GLY A 1 280 ? 12.491 17.520 13.976 1.00 19.98 277 GLY A C 1
ATOM 1935 O O . GLY A 1 280 ? 12.920 18.567 13.498 1.00 19.64 277 GLY A O 1
ATOM 1936 N N . ALA A 1 281 ? 12.695 17.183 15.248 1.00 19.84 278 ALA A N 1
ATOM 1937 C CA . ALA A 1 281 ? 13.492 18.053 16.113 1.00 19.02 278 ALA A CA 1
ATOM 1938 C C . ALA A 1 281 ? 14.212 17.283 17.218 1.00 18.69 278 ALA A C 1
ATOM 1939 O O . ALA A 1 281 ? 13.811 16.169 17.578 1.00 16.71 278 ALA A O 1
ATOM 1941 N N . GLN A 1 282 ? 15.271 17.890 17.751 1.00 18.25 279 GLN A N 1
ATOM 1942 C CA . GLN A 1 282 ? 16.109 17.260 18.767 1.00 17.92 279 GLN A CA 1
ATOM 1943 C C . GLN A 1 282 ? 15.569 17.492 20.176 1.00 19.22 279 GLN A C 1
ATOM 1944 O O . GLN A 1 282 ? 15.931 16.775 21.117 1.00 19.22 279 GLN A O 1
ATOM 1950 N N . TYR A 1 283 ? 14.720 18.508 20.317 1.00 19.54 280 TYR A N 1
ATOM 1951 C CA . TYR A 1 283 ? 14.348 19.024 21.631 1.00 20.25 280 TYR A CA 1
ATOM 1952 C C . TYR A 1 283 ? 13.019 19.763 21.525 1.00 21.23 280 TYR A C 1
ATOM 1953 O O . TYR A 1 283 ? 12.755 20.411 20.510 1.00 19.84 280 TYR A O 1
ATOM 1962 N N . TRP A 1 284 ? 12.183 19.679 22.559 1.00 19.24 281 TRP A N 1
ATOM 1963 C CA . TRP A 1 284 ? 10.948 20.472 22.596 1.00 18.92 281 TRP A CA 1
ATOM 1964 C C . TRP A 1 284 ? 10.677 20.900 24.033 1.00 20.74 281 TRP A C 1
ATOM 1965 O O . TRP A 1 284 ? 10.648 20.066 24.942 1.00 19.07 281 TRP A O 1
ATOM 1976 N N . HIS A 1 285 ? 10.502 22.202 24.238 1.00 19.29 282 HIS A N 1
ATOM 1977 C CA . HIS A 1 285 ? 10.423 22.760 25.587 1.00 18.13 282 HIS A CA 1
ATOM 1978 C C . HIS A 1 285 ? 9.213 22.295 26.384 1.00 20.43 282 HIS A C 1
ATOM 1979 O O . HIS A 1 285 ? 9.218 22.378 27.607 1.00 20.90 282 HIS A O 1
ATOM 1986 N N . GLN A 1 286 ? 8.179 21.799 25.713 1.00 18.77 283 GLN A N 1
ATOM 1987 C CA . GLN A 1 286 ? 6.978 21.367 26.435 1.00 22.00 283 GLN A CA 1
ATOM 1988 C C . GLN A 1 286 ? 7.024 19.946 26.976 1.00 24.36 283 GLN A C 1
ATOM 1989 O O . GLN A 1 286 ? 6.143 19.545 27.739 1.00 26.13 283 GLN A O 1
ATOM 1995 N N . VAL A 1 287 ? 8.021 19.167 26.575 1.00 24.59 284 VAL A N 1
ATOM 1996 C CA . VAL A 1 287 ? 8.135 17.806 27.102 1.00 23.92 284 VAL A CA 1
AT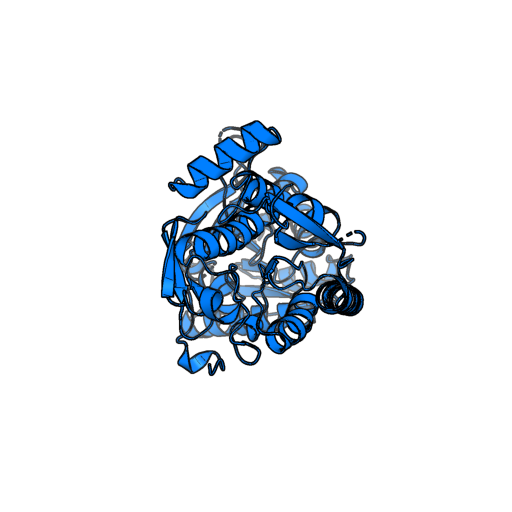OM 1997 C C . VAL A 1 287 ? 8.410 17.811 28.611 1.00 24.10 284 VAL A C 1
ATOM 1998 O O . VAL A 1 287 ? 9.351 18.453 29.090 1.00 24.46 284 VAL A O 1
ATOM 2002 N N . ASP A 1 288 ? 7.573 17.094 29.356 1.00 26.10 285 ASP A N 1
ATOM 2003 C CA . ASP A 1 288 ? 7.618 17.115 30.814 1.00 26.49 285 ASP A CA 1
ATOM 2004 C C . ASP A 1 288 ? 8.624 16.087 31.335 1.00 30.37 285 ASP A C 1
ATOM 2005 O O . ASP A 1 288 ? 8.359 14.885 31.322 1.00 28.76 285 ASP A O 1
ATOM 2010 N N . THR A 1 289 ? 9.793 16.559 31.764 1.00 26.09 286 THR A N 1
ATOM 2011 C CA . THR A 1 289 ? 10.823 15.690 32.339 1.00 26.22 286 THR A CA 1
ATOM 2012 C C . THR A 1 289 ? 11.504 16.476 33.452 1.00 25.56 286 THR A C 1
ATOM 2013 O O . THR A 1 289 ? 11.469 17.705 33.434 1.00 27.93 286 THR A O 1
ATOM 2017 N N . PRO A 1 290 ? 12.110 15.778 34.431 1.00 25.97 287 PRO A N 1
ATOM 2018 C CA . PRO A 1 290 ? 12.741 16.474 35.562 1.00 28.77 287 PRO A CA 1
ATOM 2019 C C . PRO A 1 290 ? 13.738 17.557 35.127 1.00 24.67 287 PRO A C 1
ATOM 2020 O O . PRO A 1 290 ? 13.654 18.693 35.593 1.00 24.16 287 PRO A O 1
ATOM 2024 N N . LEU A 1 291 ? 14.662 17.232 34.232 1.00 22.73 288 LEU A N 1
ATOM 2025 C CA . LEU A 1 291 ? 15.635 18.253 33.842 1.00 24.43 288 LEU A CA 1
ATOM 2026 C C . LEU A 1 291 ? 15.012 19.379 33.004 1.00 24.02 288 LEU A C 1
ATOM 2027 O O . LEU A 1 291 ? 15.368 20.555 33.155 1.00 23.56 288 LEU A O 1
ATOM 2032 N N . ASN A 1 292 ? 14.071 19.038 32.132 1.00 21.28 289 ASN A N 1
ATOM 2033 C CA . ASN A 1 292 ? 13.445 20.073 31.324 1.00 21.94 289 ASN A CA 1
ATOM 2034 C C . ASN A 1 292 ? 12.631 21.049 32.168 1.00 24.62 289 ASN A C 1
ATOM 2035 O O . ASN A 1 292 ? 12.637 22.250 31.904 1.00 22.78 289 ASN A O 1
ATOM 2040 N N . ARG A 1 293 ? 11.946 20.548 33.193 1.00 22.47 290 ARG A N 1
ATOM 2041 C CA . ARG A 1 293 ? 11.254 21.446 34.119 1.00 26.22 290 ARG A CA 1
ATOM 2042 C C . ARG A 1 293 ? 12.226 22.444 34.740 1.00 25.06 290 ARG A C 1
ATOM 2043 O O . ARG A 1 293 ? 11.926 23.633 34.818 1.00 28.32 290 ARG A O 1
ATOM 2051 N N . GLU A 1 294 ? 13.385 21.955 35.175 1.00 24.50 291 GLU A N 1
ATOM 2052 C CA . GLU A 1 294 ? 14.437 22.808 35.729 1.00 25.66 291 GLU A CA 1
ATOM 2053 C C . GLU A 1 294 ? 14.943 23.812 34.713 1.00 22.19 291 GLU A C 1
ATOM 2054 O O . GLU A 1 294 ? 15.160 24.977 35.038 1.00 23.75 291 GLU A O 1
ATOM 2060 N N . LEU A 1 295 ? 15.187 23.341 33.493 1.00 21.67 292 LEU A N 1
ATOM 2061 C CA . LEU A 1 295 ? 15.766 24.198 32.457 1.00 19.74 292 LEU A CA 1
ATOM 2062 C C . LEU A 1 295 ? 14.804 25.318 32.068 1.00 21.13 292 LEU A C 1
ATOM 2063 O O . LEU A 1 295 ? 15.218 26.472 31.913 1.00 19.94 292 LEU A O 1
ATOM 2068 N N . VAL A 1 296 ? 13.523 24.985 31.902 1.00 20.68 293 VAL A N 1
ATOM 2069 C CA . VAL A 1 296 ? 12.526 26.004 31.565 1.00 22.23 293 VAL A CA 1
ATOM 2070 C C . VAL A 1 296 ? 12.445 27.089 32.647 1.00 22.23 293 VAL A C 1
ATOM 2071 O O . VAL A 1 296 ? 12.401 28.274 32.325 1.00 21.58 293 VAL A O 1
ATOM 2075 N N . LYS A 1 297 ? 12.429 26.688 33.919 1.00 20.75 294 LYS A N 1
ATOM 2076 C CA . LYS A 1 297 ? 12.439 27.659 35.017 1.00 26.21 294 LYS A CA 1
ATOM 2077 C C . LYS A 1 297 ? 13.670 28.551 34.933 1.00 25.45 294 LYS A C 1
ATOM 2078 O O . LYS A 1 297 ? 13.601 29.757 35.184 1.00 25.76 294 LYS A O 1
ATOM 2084 N N . LEU A 1 298 ? 14.803 27.939 34.604 1.00 21.23 295 LEU A N 1
ATOM 2085 C CA . LEU A 1 298 ? 16.077 28.639 34.560 1.00 21.95 295 LEU A CA 1
ATOM 2086 C C . LEU A 1 298 ? 16.062 29.686 33.456 1.00 20.80 295 LEU A C 1
ATOM 2087 O O . LEU A 1 298 ? 16.402 30.849 33.685 1.00 21.65 295 LEU A O 1
ATOM 2092 N N . THR A 1 299 ? 15.662 29.289 32.252 1.00 19.17 296 THR A N 1
ATOM 2093 C CA . THR A 1 299 ? 15.650 30.243 31.148 1.00 20.56 296 THR A CA 1
ATOM 2094 C C . THR A 1 299 ? 14.589 31.329 31.346 1.00 20.12 296 THR A C 1
ATOM 2095 O O . THR A 1 299 ? 14.801 32.475 30.961 1.00 20.57 296 THR A O 1
ATOM 2099 N N . GLN A 1 300 ? 13.463 30.986 31.963 1.00 19.95 297 GLN A N 1
ATOM 2100 C CA . GLN A 1 300 ? 12.441 32.002 32.249 1.00 20.54 297 GLN A CA 1
ATOM 2101 C C . GLN A 1 300 ? 12.946 33.016 33.275 1.00 23.14 297 GLN A C 1
ATOM 2102 O O . GLN A 1 300 ? 12.671 34.213 33.166 1.00 22.53 297 GL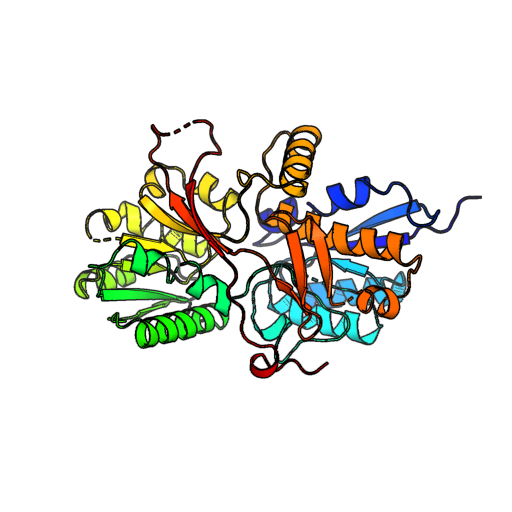N A O 1
ATOM 2108 N N . ALA A 1 301 ? 13.697 32.537 34.264 1.00 21.32 298 ALA A N 1
ATOM 2109 C CA . ALA A 1 301 ? 14.192 33.405 35.338 1.00 22.85 298 ALA A CA 1
ATOM 2110 C C . ALA A 1 301 ? 15.446 34.183 34.942 1.00 24.56 298 ALA A C 1
ATOM 2111 O O . ALA A 1 301 ? 15.763 35.212 35.545 1.00 24.48 298 ALA A O 1
ATOM 2113 N N . LYS A 1 302 ? 16.174 33.690 33.943 1.00 21.53 299 LYS A N 1
ATOM 2114 C CA . LYS A 1 302 ? 17.430 34.326 33.564 1.00 22.22 299 LYS A CA 1
ATOM 2115 C C . LYS A 1 302 ? 17.308 35.166 32.300 1.00 20.58 299 LYS A C 1
ATOM 2116 O O . LYS A 1 302 ? 18.074 36.115 32.121 1.00 19.34 299 LYS A O 1
ATOM 2122 N N . TYR A 1 303 ? 16.355 34.823 31.435 1.00 17.93 300 TYR A N 1
ATOM 2123 C CA . TYR A 1 303 ? 16.231 35.477 30.126 1.00 19.37 300 TYR A CA 1
ATOM 2124 C C . TYR A 1 303 ? 14.791 35.813 29.776 1.00 21.16 300 TYR A C 1
ATOM 2125 O O . TYR A 1 303 ? 14.544 36.538 28.810 1.00 21.72 300 TYR A O 1
ATOM 2134 N N . GLY A 1 304 ? 13.841 35.268 30.534 1.00 18.81 301 GLY A N 1
ATOM 2135 C CA . GLY A 1 304 ? 12.430 35.529 30.279 1.00 19.18 301 GLY A CA 1
ATOM 2136 C C . GLY A 1 304 ? 11.887 34.852 29.028 1.00 23.64 301 GLY A C 1
ATOM 2137 O O . GLY A 1 304 ? 10.934 35.342 28.412 1.00 24.06 301 GLY A O 1
ATOM 2138 N N . ILE A 1 305 ? 12.483 33.720 28.651 1.00 21.99 302 ILE A N 1
ATOM 2139 C CA . ILE A 1 305 ? 12.063 32.979 27.460 1.00 22.96 302 ILE A CA 1
ATOM 2140 C C . ILE A 1 305 ? 12.032 31.470 27.709 1.00 20.80 302 ILE A C 1
ATOM 2141 O O . ILE A 1 305 ? 12.541 30.982 28.722 1.00 19.89 302 ILE A O 1
ATOM 2146 N N . ASN A 1 306 ? 11.453 30.731 26.769 1.00 20.32 303 ASN A N 1
ATOM 2147 C CA . ASN A 1 306 ? 11.542 29.273 26.784 1.00 19.95 303 ASN A CA 1
ATOM 2148 C C . ASN A 1 306 ? 12.828 28.824 26.110 1.00 20.53 303 ASN A C 1
ATOM 2149 O O . ASN A 1 306 ? 13.326 29.509 25.204 1.00 21.48 303 ASN A O 1
ATOM 2154 N N . PRO A 1 307 ? 13.367 27.666 26.530 1.00 18.95 304 PRO A N 1
ATOM 2155 C CA . PRO A 1 307 ? 14.619 27.167 25.951 1.00 19.51 304 PRO A CA 1
ATOM 2156 C C . PRO A 1 307 ? 14.417 26.768 24.489 1.00 23.23 304 PRO A C 1
ATOM 2157 O O . PRO A 1 307 ? 13.351 26.231 24.151 1.00 21.42 304 PRO A O 1
ATOM 2161 N N . THR A 1 308 ? 15.418 27.021 23.646 1.00 20.84 305 THR A N 1
ATOM 2162 C CA . THR A 1 308 ? 15.415 26.558 22.253 1.00 21.91 305 THR A CA 1
ATOM 2163 C C . THR A 1 308 ? 16.427 25.423 22.114 1.00 21.15 305 THR A C 1
ATOM 2164 O O . THR A 1 308 ? 17.182 25.149 23.046 1.00 19.72 305 THR A O 1
ATOM 2168 N N . TYR A 1 309 ? 16.459 24.767 20.956 1.00 20.31 306 TYR A N 1
ATOM 2169 C CA . TYR A 1 309 ? 17.385 23.646 20.754 1.00 21.25 306 TYR A CA 1
ATOM 2170 C C . TYR A 1 309 ? 18.880 23.967 20.979 1.00 20.76 306 TYR A C 1
ATOM 2171 O O . TYR A 1 309 ? 19.547 23.247 21.727 1.00 20.19 306 TYR A O 1
ATOM 2180 N N . PRO A 1 310 ? 19.412 25.035 20.344 1.00 20.42 307 PRO A N 1
ATOM 2181 C CA . PRO A 1 310 ? 20.836 25.332 20.560 1.00 20.49 307 PRO A CA 1
ATOM 2182 C C . PRO A 1 310 ? 21.162 25.601 22.022 1.00 19.75 307 PRO A C 1
ATOM 2183 O O . PRO A 1 310 ? 22.225 25.198 22.498 1.00 19.41 307 PRO A O 1
ATOM 2187 N N . LEU A 1 311 ? 20.260 26.278 22.723 1.00 18.85 308 LEU A N 1
ATOM 2188 C CA . LEU A 1 311 ? 20.462 26.565 24.141 1.00 19.22 308 LEU A CA 1
ATOM 2189 C C . LEU A 1 311 ? 20.449 25.270 24.947 1.00 17.67 308 LEU A C 1
ATOM 2190 O O . LEU A 1 311 ? 21.343 25.029 25.750 1.00 18.85 308 LEU A O 1
ATOM 2195 N N . ALA A 1 312 ? 19.440 24.429 24.722 1.00 18.12 309 ALA A N 1
ATOM 2196 C CA . ALA A 1 312 ? 19.288 23.209 25.511 1.00 17.25 309 ALA A CA 1
ATOM 2197 C C . ALA A 1 312 ? 20.427 22.221 25.287 1.00 17.80 309 ALA A C 1
ATOM 2198 O O . ALA A 1 312 ? 20.886 21.564 26.225 1.00 16.19 309 ALA A O 1
ATOM 2200 N N . ALA A 1 313 ? 20.884 22.114 24.042 1.00 18.64 310 ALA A N 1
ATOM 2201 C CA . ALA A 1 313 ? 21.935 21.160 23.692 1.00 20.37 310 ALA A CA 1
ATOM 2202 C C . ALA A 1 313 ? 23.267 21.514 24.346 1.00 19.11 310 ALA A C 1
ATOM 2203 O O . ALA A 1 313 ? 24.004 20.631 24.798 1.00 20.09 310 ALA A O 1
ATOM 2205 N N . ASP A 1 314 ? 23.587 22.801 24.383 1.00 19.42 311 ASP A N 1
ATOM 2206 C CA . ASP A 1 314 ? 24.818 23.225 25.024 1.00 21.63 311 ASP A CA 1
ATOM 2207 C C . ASP A 1 314 ? 24.676 23.302 26.544 1.00 20.66 311 ASP A C 1
ATOM 2208 O O . ASP A 1 314 ? 25.650 23.082 27.264 1.00 20.52 311 ASP A O 1
ATOM 2213 N N . TYR A 1 315 ? 23.476 23.592 27.040 1.00 17.69 312 TYR A N 1
ATOM 2214 C CA . TYR A 1 315 ? 23.246 23.484 28.484 1.00 17.38 312 TYR A CA 1
ATOM 2215 C C . TYR A 1 315 ? 23.557 22.069 28.976 1.00 19.07 312 TYR A C 1
ATOM 2216 O O . TYR A 1 315 ? 24.387 21.876 29.874 1.00 19.02 312 TYR A O 1
ATOM 2225 N N . ILE A 1 316 ? 22.906 21.068 28.390 1.00 19.38 313 ILE A N 1
ATOM 2226 C CA . ILE A 1 316 ? 23.118 19.699 28.877 1.00 18.82 313 ILE A CA 1
ATOM 2227 C C . ILE A 1 316 ? 24.545 19.200 28.605 1.00 19.87 313 ILE A C 1
ATOM 2228 O O . ILE A 1 316 ? 25.149 18.535 29.445 1.00 18.70 313 ILE A O 1
ATOM 2233 N N . GLY A 1 317 ? 25.094 19.532 27.439 1.00 20.03 314 GLY A N 1
ATOM 2234 C CA . GLY A 1 317 ? 26.434 19.088 27.103 1.00 21.62 314 GLY A CA 1
ATOM 2235 C C . GLY A 1 317 ? 27.448 19.635 28.090 1.00 21.43 314 GLY A C 1
ATOM 2236 O O . GLY A 1 317 ? 28.401 18.947 28.469 1.00 20.87 314 GLY A O 1
ATOM 2237 N N . SER A 1 318 ? 27.227 20.873 28.528 1.00 18.17 315 SER A N 1
ATOM 2238 C CA . SER A 1 318 ? 28.115 21.498 29.499 1.00 18.34 315 SER A CA 1
ATOM 2239 C C . SER A 1 318 ? 27.878 20.966 30.904 1.00 18.95 315 SER A C 1
ATOM 2240 O O . SER A 1 318 ? 28.832 20.719 31.650 1.00 18.50 315 SER A O 1
ATOM 2243 N N . LYS A 1 319 ? 26.613 20.794 31.269 1.00 18.77 316 LYS A N 1
ATOM 2244 C CA . LYS A 1 319 ? 26.270 20.252 32.589 1.00 19.75 316 LYS A CA 1
ATOM 2245 C C . LYS A 1 319 ? 26.828 18.833 32.809 1.00 18.79 316 LYS A C 1
ATOM 2246 O O . LYS A 1 319 ? 27.284 18.503 33.900 1.00 22.27 316 LYS A O 1
ATOM 2252 N N . ILE A 1 320 ? 26.802 17.995 31.780 1.00 18.93 317 ILE A N 1
ATOM 2253 C CA . ILE A 1 320 ? 27.339 16.631 31.917 1.00 18.20 317 ILE A CA 1
ATOM 2254 C C . ILE A 1 320 ? 28.824 16.657 32.270 1.00 19.11 317 ILE A C 1
ATOM 2255 O O . ILE A 1 320 ? 29.307 15.902 33.134 1.00 19.22 317 ILE A O 1
ATOM 2260 N N . ILE A 1 321 ? 29.565 17.521 31.588 1.00 17.69 318 ILE A N 1
ATOM 2261 C CA . ILE A 1 321 ? 30.998 17.624 31.844 1.00 17.55 318 ILE A CA 1
ATOM 2262 C C . ILE A 1 321 ? 31.268 18.120 33.259 1.00 17.72 318 ILE A C 1
ATOM 2263 O O . ILE A 1 321 ? 32.063 17.531 33.984 1.00 19.67 318 ILE A O 1
ATOM 2268 N N . LEU A 1 322 ? 30.600 19.195 33.659 1.00 18.94 319 LEU A N 1
ATOM 2269 C CA . LEU A 1 322 ? 30.837 19.776 34.979 1.00 21.36 319 LEU A CA 1
ATOM 2270 C C . LEU A 1 322 ? 30.389 18.822 36.084 1.00 21.94 319 LEU A C 1
ATOM 2271 O O . LEU A 1 322 ? 31.081 18.671 37.099 1.00 19.28 319 LEU A O 1
ATOM 2276 N N . ASP A 1 323 ? 29.237 18.181 35.889 1.00 19.85 320 ASP A N 1
ATOM 2277 C CA . ASP A 1 323 ? 28.732 17.191 36.860 1.00 20.50 320 ASP A CA 1
ATOM 2278 C C . ASP A 1 323 ? 29.688 16.019 37.023 1.00 22.00 320 ASP A C 1
ATOM 2279 O O . ASP A 1 323 ? 29.817 15.445 38.109 1.00 21.41 320 ASP A O 1
ATOM 2284 N N . THR A 1 324 ? 30.350 15.641 35.934 1.00 19.61 321 THR A N 1
ATOM 2285 C CA . THR A 1 324 ? 31.220 14.477 35.983 1.00 20.19 321 THR A CA 1
ATOM 2286 C C . THR A 1 324 ? 32.578 14.833 36.595 1.00 21.87 321 THR A C 1
ATOM 2287 O O . THR A 1 324 ? 33.183 14.025 37.308 1.00 22.41 321 THR A O 1
ATOM 2291 N N . ILE A 1 325 ? 33.053 16.047 36.334 1.00 20.19 322 ILE A N 1
ATOM 2292 C CA . ILE A 1 325 ? 34.212 16.548 37.063 1.00 21.27 322 ILE A CA 1
ATOM 2293 C C . ILE A 1 325 ? 33.884 16.518 38.554 1.00 23.52 322 ILE A C 1
ATOM 2294 O O . ILE A 1 325 ? 34.658 15.996 39.373 1.00 24.36 322 ILE A O 1
ATOM 2299 N N . ALA A 1 326 ? 32.730 17.078 38.900 1.00 22.98 323 ALA A N 1
ATOM 2300 C CA . ALA A 1 326 ? 32.302 17.119 40.292 1.00 23.85 323 ALA A CA 1
ATOM 2301 C C . ALA A 1 326 ? 32.182 15.705 40.836 1.00 27.28 323 ALA A C 1
ATOM 2302 O O . ALA A 1 326 ? 32.613 15.454 41.932 1.00 26.09 323 ALA A O 1
ATOM 2304 N N . ALA A 1 327 ? 31.644 14.765 40.069 1.00 24.43 324 ALA A N 1
ATOM 2305 C CA . ALA A 1 327 ? 31.471 13.403 40.601 1.00 26.42 324 ALA A CA 1
ATOM 2306 C C . ALA A 1 327 ? 32.784 12.613 40.748 1.00 27.72 324 ALA A C 1
ATOM 2307 O O . ALA A 1 327 ? 32.957 11.842 41.698 1.00 30.03 324 ALA A O 1
ATOM 2309 N N . THR A 1 328 ? 33.705 12.793 39.808 1.00 23.54 325 THR A N 1
ATOM 2310 C CA . THR A 1 328 ? 34.958 12.047 39.822 1.00 22.54 325 THR A CA 1
ATOM 2311 C C . THR A 1 328 ? 36.020 12.686 40.715 1.00 27.65 325 THR A C 1
ATOM 2312 O O . THR A 1 328 ? 37.011 12.040 41.075 1.00 24.42 325 THR A O 1
ATOM 2316 N N . GLY A 1 329 ? 35.824 13.955 41.057 1.00 25.33 326 GLY A N 1
ATOM 2317 C CA . GLY A 1 329 ? 36.856 14.703 41.753 1.00 27.76 326 GLY A CA 1
ATOM 2318 C C . GLY A 1 329 ? 38.123 14.819 40.919 1.00 28.03 326 GLY A C 1
ATOM 2319 O O . GLY A 1 329 ? 39.239 14.878 41.456 1.00 30.92 326 GLY A O 1
ATOM 2320 N N . SER A 1 330 ? 37.966 14.862 39.599 1.00 23.16 327 SER A N 1
ATOM 2321 C CA . SER A 1 330 ? 39.125 14.875 38.709 1.00 26.49 327 SER A CA 1
ATOM 2322 C C . SER A 1 330 ? 39.031 15.944 37.629 1.00 28.06 327 SER A C 1
ATOM 2323 O O . SER A 1 330 ? 37.981 16.115 37.002 1.00 22.82 327 SER A O 1
ATOM 2326 N N . PHE A 1 331 ? 40.137 16.654 37.414 1.00 26.59 328 PHE A N 1
ATOM 2327 C CA . PHE A 1 331 ? 40.251 17.570 36.283 1.00 26.01 328 PHE A CA 1
ATOM 2328 C C . PHE A 1 331 ? 41.047 16.925 35.148 1.00 25.26 328 PHE A C 1
ATOM 2329 O O . PHE A 1 331 ? 41.473 17.603 34.213 1.00 26.03 328 PHE A O 1
ATOM 2337 N N . ASP A 1 332 ? 41.252 15.614 35.233 1.00 24.00 329 ASP A N 1
ATOM 2338 C CA . ASP A 1 332 ? 41.996 14.903 34.198 1.00 25.15 329 ASP A CA 1
ATOM 2339 C C . ASP A 1 332 ? 41.039 14.466 33.102 1.00 26.20 329 ASP A C 1
ATOM 2340 O O . ASP A 1 332 ? 40.077 13.735 33.369 1.00 23.73 329 ASP A O 1
ATOM 2345 N N . GLY A 1 333 ? 41.302 14.903 31.874 1.00 24.67 330 GLY A N 1
ATOM 2346 C CA . GLY A 1 333 ? 40.392 14.634 30.775 1.00 23.72 330 GLY A CA 1
ATOM 2347 C C . GLY A 1 333 ? 40.087 13.159 30.604 1.00 26.24 330 GLY A C 1
ATOM 2348 O O . GLY A 1 333 ? 38.925 12.764 30.475 1.00 23.44 330 GLY A O 1
ATOM 2349 N N . ALA A 1 334 ? 41.126 12.331 30.612 1.00 25.17 331 ALA A N 1
ATOM 2350 C CA . ALA A 1 334 ? 40.950 10.916 30.322 1.00 22.14 331 ALA A CA 1
ATOM 2351 C C . ALA A 1 334 ? 40.106 10.224 31.404 1.00 24.24 331 ALA A C 1
ATOM 2352 O O . ALA A 1 334 ? 39.324 9.307 31.117 1.00 22.78 331 ALA A O 1
ATOM 2354 N N . THR A 1 335 ? 40.275 10.669 32.647 1.00 23.64 332 THR A N 1
ATOM 2355 C CA . THR A 1 335 ? 39.510 10.147 33.773 1.00 21.85 332 THR A CA 1
ATOM 2356 C C . THR A 1 335 ? 38.036 10.550 33.648 1.00 23.19 332 THR A C 1
ATOM 2357 O O . THR A 1 335 ? 37.139 9.730 33.858 1.00 22.19 332 THR A O 1
ATOM 2361 N N . VAL A 1 336 ? 37.791 11.811 33.293 1.00 21.45 333 VAL A N 1
ATOM 2362 C CA . VAL A 1 336 ? 36.426 12.298 33.130 1.00 22.06 333 VAL A CA 1
ATOM 2363 C C . VAL A 1 336 ? 35.735 11.619 31.943 1.00 20.97 333 VAL A C 1
ATOM 2364 O O . VAL A 1 336 ? 34.583 11.186 32.038 1.00 21.25 333 VAL A O 1
ATOM 2368 N N . ALA A 1 337 ? 36.453 11.488 30.833 1.00 21.32 334 ALA A N 1
ATOM 2369 C CA . ALA A 1 337 ? 35.891 10.832 29.659 1.00 21.91 334 ALA A CA 1
ATOM 2370 C C . ALA A 1 337 ? 35.482 9.383 29.974 1.00 24.51 334 ALA A C 1
ATOM 2371 O O . ALA A 1 337 ? 34.412 8.921 29.562 1.00 22.58 334 ALA A O 1
ATOM 2373 N N . LYS A 1 338 ? 36.325 8.664 30.711 1.00 24.39 335 LYS A N 1
ATOM 2374 C CA . LYS A 1 338 ? 36.019 7.270 31.030 1.00 23.59 335 LYS A CA 1
ATOM 2375 C C . LYS A 1 338 ? 34.768 7.180 31.897 1.00 23.28 335 LYS A C 1
ATOM 2376 O O . LYS A 1 338 ? 33.936 6.278 31.732 1.00 24.23 335 LYS A O 1
ATOM 2382 N N . ALA A 1 339 ? 34.637 8.121 32.826 1.00 20.50 336 ALA A N 1
ATOM 2383 C CA . ALA A 1 339 ? 33.474 8.170 33.695 1.00 21.99 336 ALA A CA 1
ATOM 2384 C C . ALA A 1 339 ? 32.208 8.521 32.901 1.00 24.46 336 ALA A C 1
ATOM 2385 O O . ALA A 1 339 ? 31.097 8.184 33.314 1.00 21.52 336 ALA A O 1
ATOM 2395 N N . GLN A 1 341 ? 31.558 7.442 29.865 1.00 23.06 338 GLN A N 1
ATOM 2396 C CA . GLN A 1 341 ? 31.157 6.263 29.100 1.00 23.79 338 GLN A CA 1
ATOM 2397 C C . GLN A 1 341 ? 30.142 5.448 29.876 1.00 27.06 338 GLN A C 1
ATOM 2398 O O . GLN A 1 341 ? 30.431 4.987 30.983 1.00 27.47 338 GLN A O 1
ATOM 2404 N N . GLY A 1 342 ? 28.958 5.263 29.297 1.00 23.38 339 GLY A N 1
ATOM 2405 C CA . GLY A 1 342 ? 27.923 4.489 29.952 1.00 24.19 339 GLY A CA 1
ATOM 2406 C C . GLY A 1 342 ? 27.198 5.260 31.035 1.00 24.63 339 GLY A C 1
ATOM 2407 O O . GLY A 1 342 ? 26.389 4.683 31.760 1.00 28.18 339 GLY A O 1
ATOM 2408 N N . LEU A 1 343 ? 27.475 6.559 31.149 1.00 24.04 340 LEU A N 1
ATOM 2409 C CA . LEU A 1 343 ? 26.802 7.404 32.141 1.00 21.18 340 LEU A CA 1
ATOM 2410 C C . LEU A 1 343 ? 25.309 7.592 31.819 1.00 23.92 340 LEU A C 1
ATOM 2411 O O . LEU A 1 343 ? 24.944 7.878 30.671 1.00 20.80 340 LEU A O 1
ATOM 2416 N N . THR A 1 344 ? 24.460 7.429 32.837 1.00 19.89 341 THR A N 1
ATOM 2417 C CA . THR A 1 344 ? 23.029 7.707 32.729 1.00 22.12 341 THR A CA 1
ATOM 2418 C C . THR A 1 344 ? 22.733 8.949 33.556 1.00 23.00 341 THR A C 1
ATOM 2419 O O . THR A 1 344 ? 23.232 9.074 34.670 1.00 20.94 341 THR A O 1
ATOM 2423 N N . TYR A 1 345 ? 21.928 9.872 33.031 1.00 21.06 342 TYR A N 1
ATOM 2424 C CA . TYR A 1 345 ? 21.727 11.156 33.710 1.00 19.61 342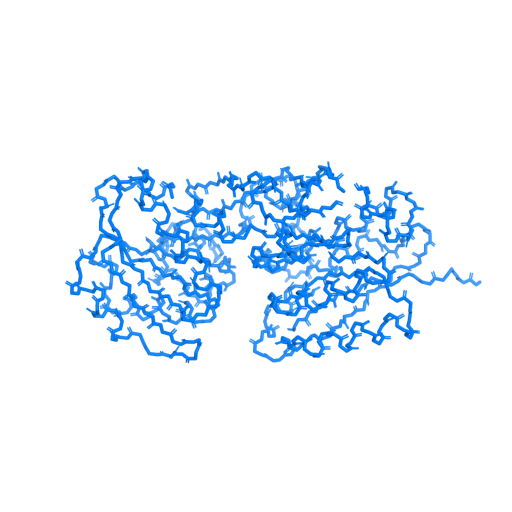 TYR A CA 1
ATOM 2425 C C . TYR A 1 345 ? 20.365 11.698 33.299 1.00 21.50 342 TYR A C 1
ATOM 2426 O O . TYR A 1 345 ? 19.747 11.190 32.349 1.00 22.44 342 TYR A O 1
ATOM 2435 N N . GLN A 1 346 ? 19.873 12.717 33.999 1.00 19.73 343 GLN A N 1
ATOM 2436 C CA . GLN A 1 346 ? 18.643 13.373 33.560 1.00 22.27 343 GLN A CA 1
ATOM 2437 C C . GLN A 1 346 ? 18.973 14.468 32.542 1.00 22.57 343 GLN A C 1
ATOM 2438 O O . GLN A 1 346 ? 19.761 15.385 32.823 1.00 21.58 343 GLN A O 1
ATOM 2444 N N . GLY A 1 347 ? 18.373 14.353 31.363 1.00 22.10 344 GLY A N 1
ATOM 2445 C CA . GLY A 1 347 ? 18.613 15.282 30.277 1.00 20.76 344 GLY A CA 1
ATOM 2446 C C . GLY A 1 347 ? 17.321 15.940 29.828 1.00 22.55 344 GLY A C 1
ATOM 2447 O O . GLY A 1 347 ? 16.247 15.673 30.387 1.00 20.71 344 GLY A O 1
ATOM 2448 N N . PRO A 1 348 ? 17.421 16.824 28.825 1.00 22.07 345 PRO A N 1
ATOM 2449 C CA . PRO A 1 348 ? 16.277 17.609 28.357 1.00 21.75 345 PRO A CA 1
ATOM 2450 C C . PRO A 1 348 ? 15.163 16.737 27.792 1.00 22.56 345 PRO A C 1
ATOM 2451 O O . PRO A 1 348 ? 14.013 17.171 27.843 1.00 24.40 345 PRO A O 1
ATOM 2455 N N . THR A 1 349 ? 15.479 15.551 27.268 1.00 18.55 346 THR A N 1
ATOM 2456 C CA . THR A 1 349 ? 14.451 14.710 26.653 1.00 20.11 346 THR A CA 1
ATOM 2457 C C . THR A 1 349 ? 13.934 13.648 27.623 1.00 21.54 346 THR A C 1
ATOM 2458 O O . THR A 1 349 ? 13.013 12.907 27.296 1.00 21.42 346 THR A O 1
ATOM 2462 N N . GLY A 1 350 ? 14.528 13.577 28.811 1.00 21.20 347 GLY A N 1
ATOM 2463 C CA . GLY A 1 350 ? 14.180 12.537 29.766 1.00 24.07 347 GLY A CA 1
ATOM 2464 C C . GLY A 1 350 ? 15.443 11.882 30.278 1.00 22.49 347 GLY A C 1
ATOM 2465 O O . GLY A 1 350 ? 16.523 12.495 30.267 1.00 22.85 347 GLY A O 1
ATOM 2466 N N . GLU A 1 351 ? 15.334 10.638 30.727 1.00 22.99 348 GLU A N 1
ATOM 2467 C CA . GLU A 1 351 ? 16.526 9.923 31.155 1.00 24.70 348 GLU A CA 1
ATOM 2468 C C . GLU A 1 351 ? 17.346 9.519 29.929 1.00 24.67 348 GLU A C 1
ATOM 2469 O O . GLU A 1 351 ? 16.859 8.821 29.035 1.00 21.59 348 GLU A O 1
ATOM 2475 N N . GLU A 1 352 ? 18.588 9.989 29.886 1.00 20.92 349 GLU A N 1
ATOM 2476 C CA . GLU A 1 352 ? 19.452 9.798 28.727 1.00 20.76 349 GLU A CA 1
ATOM 2477 C C . GLU A 1 352 ? 20.691 9.054 29.187 1.00 21.78 349 GLU A C 1
ATOM 2478 O O . GLU A 1 352 ? 21.047 9.124 30.369 1.00 21.48 349 GLU A O 1
ATOM 2484 N N . SER A 1 353 ? 21.335 8.326 28.276 1.00 19.75 350 SER A N 1
ATOM 2485 C CA . SER A 1 353 ? 22.590 7.652 28.597 1.00 20.81 350 SER A CA 1
ATOM 2486 C C . SER A 1 353 ? 23.632 7.891 27.519 1.00 20.64 350 SER A C 1
ATOM 2487 O O . SER A 1 353 ? 23.299 7.963 26.335 1.00 21.46 350 SER A O 1
ATOM 2490 N N . ILE A 1 354 ? 24.899 7.986 27.910 1.00 19.75 351 ILE A N 1
ATOM 2491 C CA . ILE A 1 354 ? 25.955 8.043 26.906 1.00 21.49 351 ILE A CA 1
ATOM 2492 C C . ILE A 1 354 ? 26.395 6.622 26.590 1.00 21.38 351 ILE A C 1
ATOM 2493 O O . ILE A 1 354 ? 26.971 5.949 27.442 1.00 22.24 351 ILE A O 1
ATOM 2498 N N . ARG A 1 355 ? 26.128 6.154 25.375 1.00 19.26 352 ARG A N 1
ATOM 2499 C CA . ARG A 1 355 ? 26.560 4.811 25.007 1.00 23.07 352 ARG A CA 1
ATOM 2500 C C . ARG A 1 355 ? 28.091 4.696 25.036 1.00 22.87 352 ARG A C 1
ATOM 2501 O O . ARG A 1 355 ? 28.800 5.511 24.425 1.00 21.66 352 ARG A O 1
ATOM 2509 N N . ALA A 1 356 ? 28.598 3.692 25.756 1.00 21.74 353 ALA A N 1
ATOM 2510 C CA . ALA A 1 356 ? 30.042 3.547 25.986 1.00 23.38 353 ALA A CA 1
ATOM 2511 C C . ALA A 1 356 ? 30.845 3.278 24.704 1.00 23.37 353 ALA A C 1
ATOM 2512 O O . ALA A 1 356 ? 31.931 3.827 24.519 1.00 24.33 353 ALA A O 1
ATOM 2514 N N . GLY A 1 357 ? 30.310 2.433 23.829 1.00 23.35 354 GLY A N 1
ATOM 2515 C CA . GLY A 1 357 ? 31.024 2.014 22.629 1.00 24.13 354 GLY A CA 1
ATOM 2516 C C . GLY A 1 357 ? 31.265 3.062 21.543 1.00 26.69 354 GLY A C 1
ATOM 2517 O O . GLY A 1 357 ? 32.250 2.964 20.809 1.00 26.76 354 GLY A O 1
ATOM 2518 N N . ASP A 1 358 ? 30.384 4.055 21.415 1.00 23.26 355 ASP A N 1
ATOM 2519 C CA . ASP A 1 358 ? 30.543 5.052 20.345 1.00 23.66 355 ASP A CA 1
ATOM 2520 C C . ASP A 1 358 ? 30.412 6.508 20.818 1.00 23.04 355 ASP A C 1
ATOM 2521 O O . ASP A 1 358 ? 30.495 7.438 20.005 1.00 22.79 355 ASP A O 1
ATOM 2526 N N . HIS A 1 359 ? 30.240 6.702 22.127 1.00 20.82 356 HIS A N 1
ATOM 2527 C CA . HIS A 1 359 ? 30.166 8.049 22.717 1.00 18.69 356 HIS A CA 1
ATOM 2528 C C . HIS A 1 359 ? 28.974 8.882 22.233 1.00 20.19 356 HIS A C 1
ATOM 2529 O O . HIS A 1 359 ? 28.981 10.118 22.301 1.00 19.87 356 HIS A O 1
ATOM 2536 N N . GLN A 1 360 ? 27.947 8.194 21.759 1.00 19.68 357 GLN A N 1
ATOM 2537 C CA . GLN A 1 360 ? 26.692 8.812 21.336 1.00 18.33 357 GLN A CA 1
ATOM 2538 C C . GLN A 1 360 ? 25.706 8.863 22.498 1.00 19.94 357 GLN A C 1
ATOM 2539 O O . GLN A 1 360 ? 25.486 7.849 23.174 1.00 18.77 357 GLN A O 1
ATOM 2545 N N . VAL A 1 361 ? 25.111 10.029 22.744 1.00 19.08 358 VAL A N 1
ATOM 2546 C CA . VAL A 1 361 ? 24.008 10.095 23.684 1.00 17.89 358 VAL A CA 1
ATOM 2547 C C . VAL A 1 361 ? 22.788 9.379 23.096 1.00 19.61 358 VAL A C 1
ATOM 2548 O O . VAL A 1 361 ? 22.376 9.637 21.953 1.00 18.53 358 VAL A O 1
ATOM 2552 N N . ILE A 1 362 ? 22.224 8.459 23.870 1.00 18.93 359 ILE A N 1
ATOM 2553 C CA . ILE A 1 362 ? 21.017 7.762 23.472 1.00 16.82 359 ILE A CA 1
ATOM 2554 C C . ILE A 1 362 ? 19.851 8.556 24.051 1.00 20.17 359 ILE A C 1
ATOM 2555 O O . ILE A 1 362 ? 19.706 8.660 25.276 1.00 18.68 359 ILE A O 1
ATOM 2560 N N . LYS A 1 363 ? 19.044 9.151 23.173 1.00 18.26 360 LYS A N 1
ATOM 2561 C CA . LYS A 1 363 ? 17.955 10.017 23.596 1.00 17.79 360 LYS A CA 1
ATOM 2562 C C . LYS A 1 363 ? 16.916 10.061 22.499 1.00 19.23 360 LYS A C 1
ATOM 2563 O O . LYS A 1 363 ? 17.170 9.606 21.383 1.00 18.48 360 LYS A O 1
ATOM 2569 N N . ASP A 1 364 ? 15.763 10.650 22.798 1.00 18.44 361 ASP A N 1
ATOM 2570 C CA . ASP A 1 364 ? 14.702 10.764 21.807 1.00 19.26 361 ASP A CA 1
ATOM 2571 C C . ASP A 1 364 ? 15.035 11.743 20.688 1.00 20.49 361 ASP A C 1
ATOM 2572 O O . ASP A 1 364 ? 15.781 12.728 20.882 1.00 16.33 361 ASP A O 1
ATOM 2577 N N . TYR A 1 365 ? 14.464 11.457 19.521 1.00 18.17 362 TYR A N 1
ATOM 2578 C CA . TYR A 1 365 ? 14.278 12.445 18.462 1.00 17.57 362 TYR A CA 1
ATOM 2579 C C . TYR A 1 365 ? 12.775 12.541 18.305 1.00 19.98 362 TYR A C 1
ATOM 2580 O O . TYR A 1 365 ? 12.063 11.568 18.573 1.00 19.47 362 TYR A O 1
ATOM 2589 N N . TYR A 1 366 ? 12.274 13.701 17.889 1.00 17.50 363 TYR A N 1
ATOM 2590 C CA . TYR A 1 366 ? 10.828 13.931 17.863 1.00 18.83 363 TYR A CA 1
ATOM 2591 C C . TYR A 1 366 ? 10.256 14.115 16.474 1.00 19.65 363 TYR A C 1
ATOM 2592 O O . TYR A 1 366 ? 10.885 14.740 15.620 1.00 20.45 363 TYR A O 1
ATOM 2601 N N . LEU A 1 367 ? 9.048 13.596 16.265 1.00 19.06 364 LEU A N 1
ATOM 2602 C CA . LEU A 1 367 ? 8.230 14.018 15.122 1.00 20.43 364 LEU A CA 1
ATOM 2603 C C . LEU A 1 367 ? 7.127 14.929 15.640 1.00 21.01 364 LEU A C 1
ATOM 2604 O O . LEU A 1 367 ? 6.354 14.537 16.525 1.00 19.22 364 LEU A O 1
ATOM 2609 N N . LEU A 1 368 ? 7.056 16.145 15.104 1.00 20.13 365 LEU A N 1
ATOM 2610 C CA . LEU A 1 368 ? 6.024 17.090 15.496 1.00 18.49 365 LEU A CA 1
ATOM 2611 C C . LEU A 1 368 ? 5.187 17.454 14.291 1.00 20.50 365 LEU A C 1
ATOM 2612 O O . LEU A 1 368 ? 5.545 17.144 13.147 1.00 18.51 365 LEU A O 1
ATOM 2617 N N . VAL A 1 369 ? 4.071 18.120 14.552 1.00 18.94 366 VAL A N 1
ATOM 2618 C CA . VAL A 1 369 ? 3.291 18.713 13.483 1.00 18.82 366 VAL A CA 1
ATOM 2619 C C . VAL A 1 369 ? 2.955 20.151 13.871 1.00 19.10 366 VAL A C 1
ATOM 2620 O O . VAL A 1 369 ? 2.628 20.428 15.031 1.00 20.30 366 VAL A O 1
ATOM 2624 N N . GLY A 1 370 ? 3.065 21.073 12.919 1.00 18.82 367 GLY A N 1
ATOM 2625 C CA . GLY A 1 370 ? 2.747 22.465 13.191 1.00 20.33 367 GLY A CA 1
ATOM 2626 C C . GLY A 1 370 ? 1.283 22.626 13.561 1.00 21.14 367 GLY A C 1
ATOM 2627 O O . GLY A 1 370 ? 0.414 21.979 12.968 1.00 20.56 367 GLY A O 1
ATOM 2628 N N . LYS A 1 371 ? 1.003 23.473 14.549 1.00 22.86 368 LYS A N 1
ATOM 2629 C CA . LYS A 1 371 ? -0.362 23.643 15.051 1.00 24.48 368 LYS A CA 1
ATOM 2630 C C . LYS A 1 371 ? -1.117 24.757 14.327 1.00 22.79 368 LYS A C 1
ATOM 2631 O O . LYS A 1 371 ? -0.512 25.716 13.837 1.00 24.07 368 LYS A O 1
ATOM 2637 N N . ALA A 1 372 ? -2.439 24.638 14.261 1.00 23.50 369 ALA A N 1
ATOM 2638 C CA . ALA A 1 372 ? -3.260 25.744 13.772 1.00 23.90 369 ALA A CA 1
ATOM 2639 C C . ALA A 1 372 ? -3.220 26.855 14.810 1.00 24.19 369 ALA A C 1
ATOM 2640 O O . ALA A 1 372 ? -3.176 26.576 16.016 1.00 21.73 369 ALA A O 1
ATOM 2642 N N . ALA A 1 373 ? -3.223 28.105 14.346 1.00 23.61 370 ALA A N 1
ATOM 2643 C CA . ALA A 1 373 ? -3.174 29.267 15.235 1.00 24.04 370 ALA A CA 1
ATOM 2644 C C . ALA A 1 373 ? -4.191 29.200 16.381 1.00 25.07 370 ALA A C 1
ATOM 2645 O O . ALA A 1 373 ? -3.885 29.562 17.520 1.00 21.39 370 ALA A O 1
ATOM 2647 N N . ALA A 1 374 ? -5.399 28.736 16.080 1.00 24.33 371 ALA A N 1
ATOM 2648 C CA . ALA A 1 374 ? -6.470 28.715 17.079 1.00 26.06 371 ALA A CA 1
ATOM 2649 C C . ALA A 1 374 ? -6.208 27.747 18.238 1.00 22.81 371 ALA A C 1
ATOM 2650 O O . ALA A 1 374 ? -6.809 27.869 19.309 1.00 20.77 371 ALA A O 1
ATOM 2652 N N . THR A 1 375 ? -5.320 26.783 18.027 1.00 23.21 372 THR A N 1
ATOM 2653 C CA . THR A 1 375 ? -5.066 25.770 19.047 1.00 23.53 372 THR A CA 1
ATOM 2654 C C . THR A 1 375 ? -3.875 26.139 19.922 1.00 22.95 372 THR A C 1
ATOM 2655 O O . THR A 1 375 ? -3.427 25.331 20.731 1.00 22.98 372 THR A O 1
ATOM 2667 N N . ARG A 1 377 ? -1.794 28.025 22.857 1.00 26.21 374 ARG A N 1
ATOM 2668 C CA . ARG A 1 377 ? -2.010 28.553 24.189 1.00 28.57 374 ARG A CA 1
ATOM 2669 C C . ARG A 1 377 ? -1.108 29.752 24.444 1.00 31.75 374 ARG A C 1
ATOM 2670 O O . ARG A 1 377 ? -1.432 30.638 25.247 1.00 32.63 374 ARG A O 1
ATOM 2678 N N . ASP A 1 378 ? 0.021 29.795 23.748 1.00 28.64 375 ASP A N 1
ATOM 2679 C CA . ASP A 1 378 ? 0.920 30.944 23.852 1.00 27.09 375 ASP A CA 1
ATOM 2680 C C . ASP A 1 378 ? 1.775 31.040 22.606 1.00 27.34 375 ASP A C 1
ATOM 2681 O O . ASP A 1 378 ? 1.712 30.164 21.746 1.00 23.14 375 ASP A O 1
ATOM 2686 N N . LYS A 1 379 ? 2.589 32.087 22.519 1.00 27.06 376 LYS A N 1
ATOM 2687 C CA . LYS A 1 379 ? 3.364 32.351 21.309 1.00 27.78 376 LYS A CA 1
ATOM 2688 C C . LYS A 1 379 ? 4.323 31.222 20.930 1.00 23.41 376 LYS A C 1
ATOM 2689 O O . LYS A 1 379 ? 4.702 31.094 19.761 1.00 22.36 376 LYS A O 1
ATOM 2695 N N . ASP A 1 380 ? 4.714 30.407 21.906 1.00 22.82 377 ASP A N 1
ATOM 2696 C CA . ASP A 1 380 ? 5.675 29.333 21.649 1.00 22.67 377 ASP A CA 1
ATOM 2697 C C . ASP A 1 380 ? 5.003 27.975 21.440 1.00 24.12 377 ASP A C 1
ATOM 2698 O O . ASP A 1 380 ? 5.681 26.975 21.182 1.00 21.36 377 ASP A O 1
ATOM 2703 N N . ASP A 1 381 ? 3.679 27.935 21.548 1.00 19.76 378 ASP A N 1
ATOM 2704 C CA . ASP A 1 381 ? 2.936 26.677 21.440 1.00 23.56 378 ASP A CA 1
ATOM 2705 C C . ASP A 1 381 ? 2.739 26.332 19.963 1.00 24.12 378 ASP A C 1
ATOM 2706 O O . ASP A 1 381 ? 1.616 26.155 19.496 1.00 25.55 378 ASP A O 1
ATOM 2711 N N . LEU A 1 382 ? 3.839 26.218 19.231 1.00 20.91 379 LEU A N 1
ATOM 2712 C CA . LEU A 1 382 ? 3.782 26.262 17.773 1.00 20.35 379 LEU A CA 1
ATOM 2713 C C . LEU A 1 382 ? 3.632 24.901 17.094 1.00 23.91 379 LEU A C 1
ATOM 2714 O O . LEU A 1 382 ? 3.242 24.822 15.919 1.00 20.76 379 LEU A O 1
ATOM 2719 N N . ALA A 1 383 ? 3.950 23.835 17.824 1.00 21.44 380 ALA A N 1
ATOM 2720 C CA . ALA A 1 383 ? 3.926 22.488 17.253 1.00 21.83 380 ALA A CA 1
ATOM 2721 C C . ALA A 1 383 ? 3.507 21.470 18.302 1.00 22.48 380 ALA A C 1
ATOM 2722 O O . ALA A 1 383 ? 3.608 21.726 19.502 1.00 23.36 380 ALA A O 1
ATOM 2724 N N . GLU A 1 384 ? 3.038 20.317 17.840 1.00 21.47 381 GLU A N 1
ATOM 2725 C CA . GLU A 1 384 ? 2.541 19.270 18.718 1.00 21.09 381 GLU A CA 1
ATOM 2726 C C . GLU A 1 384 ? 3.367 18.004 18.502 1.00 20.34 381 GLU A C 1
ATOM 2727 O O . GLU A 1 384 ? 3.530 17.571 17.358 1.00 20.15 381 GLU A O 1
ATOM 2733 N N . VAL A 1 385 ? 3.891 17.411 19.579 1.00 21.54 382 VAL A N 1
ATOM 2734 C CA . VAL A 1 385 ? 4.669 16.172 19.452 1.00 20.78 382 VAL A CA 1
ATOM 2735 C C . VAL A 1 385 ? 3.748 15.008 19.074 1.00 21.75 382 VAL A C 1
ATOM 2736 O O . VAL A 1 385 ? 2.737 14.803 19.730 1.00 20.81 382 VAL A O 1
ATOM 2740 N N . LEU A 1 386 ? 4.093 14.249 18.027 1.00 19.89 383 LEU A N 1
ATOM 2741 C CA . LEU A 1 386 ? 3.278 13.113 17.600 1.00 23.28 383 LEU A CA 1
ATOM 2742 C C . LEU A 1 386 ? 3.977 11.810 17.938 1.00 23.82 383 LEU A C 1
ATOM 2743 O O . LEU A 1 386 ? 3.344 10.771 18.096 1.00 21.86 383 LEU A O 1
ATOM 2748 N N . SER A 1 387 ? 5.298 11.868 18.036 1.00 20.86 384 SER A N 1
ATOM 2749 C CA . SER A 1 387 ? 6.087 10.668 18.267 1.00 21.05 384 SER A CA 1
ATOM 2750 C C . SER A 1 387 ? 7.432 11.074 18.826 1.00 21.36 384 SER A C 1
ATOM 2751 O O . SER A 1 387 ? 7.915 12.167 18.561 1.00 20.10 384 SER A O 1
ATOM 2754 N N . ALA A 1 388 ? 8.035 10.190 19.603 1.00 20.34 385 ALA A N 1
ATOM 2755 C CA . ALA A 1 388 ? 9.369 10.425 20.137 1.00 21.10 385 ALA A CA 1
ATOM 2756 C C . ALA A 1 388 ? 9.975 9.050 20.346 1.00 27.52 385 ALA A C 1
ATOM 2757 O O . ALA A 1 388 ? 9.271 8.108 20.731 1.00 24.72 385 ALA A O 1
ATOM 2759 N N . GLY A 1 389 ? 11.261 8.899 20.074 1.00 22.22 386 GLY A N 1
ATOM 2760 C CA . GLY A 1 389 ? 11.820 7.570 20.174 1.00 23.75 386 GLY A CA 1
ATOM 2761 C C . GLY A 1 389 ? 13.298 7.528 19.895 1.00 22.16 386 GLY A C 1
ATOM 2762 O O . GLY A 1 389 ? 13.874 8.517 19.426 1.00 19.77 386 GLY A O 1
ATOM 2763 N N . ARG A 1 390 ? 13.901 6.371 20.169 1.00 19.68 387 ARG A N 1
ATOM 2764 C CA . ARG A 1 390 ? 15.329 6.172 19.996 1.00 20.12 387 ARG A CA 1
ATOM 2765 C C . ARG A 1 390 ? 15.595 5.276 18.790 1.00 24.29 387 ARG A C 1
ATOM 2766 O O . ARG A 1 390 ? 15.112 4.141 18.740 1.00 24.13 387 ARG A O 1
ATOM 2774 N N . SER A 1 391 ? 16.330 5.797 17.806 1.00 19.90 388 SER A N 1
ATOM 2775 C CA . SER A 1 391 ? 16.783 4.993 16.675 1.00 21.97 388 SER A CA 1
ATOM 2776 C C . SER A 1 391 ? 18.281 5.174 16.522 1.00 22.63 388 SER A C 1
ATOM 2777 O O . SER A 1 391 ? 18.753 6.245 16.118 1.00 21.42 388 SER A O 1
ATOM 2780 N N . PHE A 1 392 ? 19.024 4.127 16.869 1.00 20.78 389 PHE A N 1
ATOM 2781 C CA . PHE A 1 392 ? 20.478 4.141 16.793 1.00 22.34 389 PHE A CA 1
ATOM 2782 C C . PHE A 1 392 ? 20.962 2.802 16.264 1.00 22.79 389 PHE A C 1
ATOM 2783 O O . PHE A 1 392 ? 20.363 1.771 16.557 1.00 21.04 389 PHE A O 1
ATOM 2791 N N . PRO A 1 393 ? 22.041 2.815 15.475 1.00 24.33 390 PRO A N 1
ATOM 2792 C CA . PRO A 1 393 ? 22.616 1.577 14.940 1.00 26.44 390 PRO A CA 1
ATOM 2793 C C . PRO A 1 393 ? 23.389 0.861 16.032 1.00 25.11 390 PRO A C 1
ATOM 2794 O O . PRO A 1 393 ? 23.689 1.476 17.059 1.00 24.06 390 PRO A O 1
ATOM 2798 N N . ASP A 1 394 ? 23.676 -0.421 15.836 1.00 25.56 391 ASP A N 1
ATOM 2799 C CA . ASP A 1 394 ? 24.527 -1.145 16.771 1.00 26.10 391 ASP A CA 1
ATOM 2800 C C . ASP A 1 394 ? 25.914 -0.536 16.680 1.00 24.79 391 ASP A C 1
ATOM 2801 O O . ASP A 1 394 ? 26.311 -0.063 15.619 1.00 23.91 391 ASP A O 1
ATOM 2806 N N . VAL A 1 395 ? 26.651 -0.534 17.786 1.00 28.15 392 VAL A N 1
ATOM 2807 C CA . VAL A 1 395 ? 28.006 0.014 17.770 1.00 27.73 392 VAL A CA 1
ATOM 2808 C C . VAL A 1 395 ? 28.858 -0.647 16.669 1.00 31.04 392 VAL A C 1
ATOM 2809 O O . VAL A 1 395 ? 29.646 0.020 15.994 1.00 29.51 392 VAL A O 1
ATOM 2813 N N . SER A 1 396 ? 28.661 -1.946 16.461 1.00 29.09 393 SER A N 1
ATOM 2814 C CA . SER A 1 396 ? 29.420 -2.690 15.454 1.00 31.80 393 SER A CA 1
ATOM 2815 C C . SER A 1 396 ? 29.200 -2.182 14.022 1.00 33.00 393 SER A C 1
ATOM 2816 O O . SER A 1 396 ? 29.992 -2.472 13.123 1.00 32.80 393 SER A O 1
ATOM 2819 N N . ALA A 1 397 ? 28.129 -1.424 13.805 1.00 29.40 394 ALA A N 1
ATOM 2820 C CA . ALA A 1 397 ? 27.844 -0.898 12.474 1.00 32.29 394 ALA A CA 1
ATOM 2821 C C . ALA A 1 397 ? 28.287 0.554 12.271 1.00 30.59 394 ALA A C 1
ATOM 2822 O O . ALA A 1 397 ? 28.156 1.091 11.173 1.00 31.78 394 ALA A O 1
ATOM 2824 N N . THR A 1 398 ? 28.799 1.193 13.320 1.00 33.50 395 THR A N 1
ATOM 2825 C CA . THR A 1 398 ? 29.101 2.630 13.268 1.00 31.14 395 THR A CA 1
ATOM 2826 C C . THR A 1 398 ? 30.472 2.935 12.671 1.00 31.02 395 THR A C 1
ATOM 2827 O O . THR A 1 398 ? 30.700 4.026 12.151 1.00 30.68 395 THR A O 1
ATOM 2831 N N . GLY A 1 399 ? 31.391 1.984 12.772 1.00 31.36 396 GLY A N 1
ATOM 2832 C CA . GLY A 1 399 ? 32.757 2.221 12.345 1.00 30.73 396 GLY A CA 1
ATOM 2833 C C . GLY A 1 399 ? 33.611 2.780 13.473 1.00 33.15 396 GLY A C 1
ATOM 2834 O O . GLY A 1 399 ? 34.796 3.047 13.286 1.00 33.49 396 GLY A O 1
ATOM 2835 N N . CYS A 1 400 ? 33.014 2.958 14.649 1.00 31.63 397 CYS A N 1
ATOM 2836 C CA . CYS A 1 400 ? 33.759 3.468 15.795 1.00 30.85 397 CYS A CA 1
ATOM 2837 C C . CYS A 1 400 ? 34.440 2.338 16.542 1.00 35.57 397 CYS A C 1
ATOM 2838 O O . CYS A 1 400 ? 33.778 1.412 17.016 1.00 36.84 397 CYS A O 1
ATOM 2841 N N . ALA A 1 401 ? 35.763 2.418 16.660 1.00 37.37 398 ALA A N 1
ATOM 2842 C CA . ALA A 1 401 ? 36.532 1.388 17.346 1.00 40.34 398 ALA A CA 1
ATOM 2843 C C . ALA A 1 401 ? 37.404 2.002 18.431 1.00 42.80 398 ALA A C 1
ATOM 2844 O O . ALA A 1 401 ? 38.550 2.379 18.177 1.00 44.67 398 ALA A O 1
ATOM 2846 N N . LEU A 1 402 ? 36.851 2.104 19.638 1.00 41.34 399 LEU A N 1
ATOM 2847 C CA . LEU A 1 402 ? 37.581 2.653 20.776 1.00 45.85 399 LEU A CA 1
ATOM 2848 C C . LEU A 1 402 ? 38.226 1.543 21.597 1.00 46.86 399 LEU A C 1
ATOM 2849 O O . LEU A 1 402 ? 39.450 1.467 21.694 1.00 53.23 399 LEU A O 1
#

Solvent-accessible surface area: 15088 Å² total

B-factor: mean 27.28, std 7.17, range [15.54, 70.74]